Protein AF-A0A3P7NF25-F1 (afdb_monomer_lite)

InterPro domains:
  IPR026983 Dynein heavy chain [PTHR22878] (3-261)
  IPR035706 Dynein heavy chain, ATP-binding dynein motor region [PF12781] (3-89)

Secondary structure (DSSP, 8-state):
-TTSS-----PPPHHHHHHHHHHHHHHHH-HHHHHHHHHHHHHHHHHHHHHHHHHHHHHHHHHH--S-TTT-HHHHHHHHHHHHHHHHHHHHHHHHHHHHHHHHHHHHTTHHHHHHHHHHHHHHHHHTTT-GGG---HHHHHHHHHHHHHHSPP-SSHHHHHHHHHHHHHHHHHHHHHHHS-HHHHHHHHHHHHHHHHHHTTSS-HHHHHHHHHTTTT--GGGSPPPS-TTS-HHHHHHHHHHHTSGGGTTHHHHHHH-HHHHH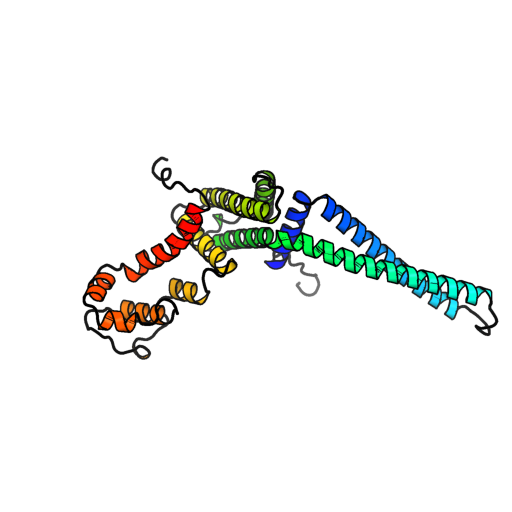HHHTTTTTTHHHHHHHHHHHHHHHHHTT--GGGTT--

Sequence (301 aa):
MLASAALIDFNVTVKGLEDQLLARVITLEREKLERSRVELLTNMVANKKKVEQLEINLLFRLKNSQGSLVDDLGLLEVLQNTKKTAEAVMIQLAQAAETEAEINKAREEYRPVAERGALIYFLIQDMATINIMYESGLRQFLKLFDDSLISSEKSPVTQRRIAKILKFMLMRLWKFFTRGLYKKDTVMFTLTLAIRIGLQLNHVRKEEVDVLLKGGSALSIQTCPPKPARWIPDNVWLNVNAISKLRSFNGIVDQVSTHSEGRHAVEKGLLTVSQVLNFYHLSIAYFGLNCQISTKNIDKS

Foldseek 3Di:
DVPPDDDDDPDQDLVNQLVVLLLLLCCVPPVVLVVVLVVLVVLLVVLVVVLVVLVVVLVVCVVPDDDDPVPPPVNVVSVVVSVVSNVVSVVSNVVSVVVNVVSVVVSVLLSVLSSLLSLLVVLLVVVCVVPVQSDDDPVVSVVLLSVLLVPFDDDPDSVVSSLRSSLSSVVSSLVVSLVSDDPVCNVVSVVVSLVSVCVVVVVDDPLNVCCLVCALVPPDPVVDDDDLDPVQDPSNRSRLRSVCVDPVNPCVSVVCNPDPVVVVCRVVVCVNPVVVVVSVCVSVVVSCVSPVPPPVPPPDD

Structure (mmCIF, N/CA/C/O backbone):
data_AF-A0A3P7NF25-F1
#
_entry.id   AF-A0A3P7NF25-F1
#
loop_
_atom_site.group_PDB
_atom_site.id
_atom_site.type_symbol
_atom_site.label_atom_id
_atom_site.label_alt_id
_atom_site.label_comp_id
_atom_site.label_asym_id
_atom_site.label_entity_id
_atom_site.label_seq_id
_atom_site.pdbx_PDB_ins_code
_atom_site.Cartn_x
_atom_site.Cartn_y
_atom_site.Cartn_z
_atom_site.occupancy
_atom_site.B_iso_or_equiv
_atom_site.auth_seq_id
_atom_site.auth_comp_id
_atom_site.auth_asym_id
_atom_site.auth_atom_id
_atom_site.pdbx_PDB_model_num
ATOM 1 N N . MET A 1 1 ? 3.827 -35.956 7.288 1.00 52.81 1 MET A N 1
ATOM 2 C CA . MET A 1 1 ? 4.120 -34.893 8.278 1.00 52.81 1 MET A CA 1
ATOM 3 C C . MET A 1 1 ? 3.263 -33.634 8.124 1.00 52.81 1 MET A C 1
ATOM 5 O O . MET A 1 1 ? 2.990 -33.022 9.142 1.00 52.81 1 MET A O 1
ATOM 9 N N . LEU A 1 2 ? 2.760 -33.269 6.933 1.00 55.94 2 LEU A N 1
ATOM 10 C CA . LEU A 1 2 ? 1.837 -32.121 6.784 1.00 55.94 2 LEU A CA 1
ATOM 11 C C . LEU A 1 2 ? 0.423 -32.335 7.378 1.00 55.94 2 LEU A C 1
ATOM 13 O O . LEU A 1 2 ? -0.332 -31.383 7.491 1.00 55.94 2 LEU A O 1
ATOM 17 N N . ALA A 1 3 ? 0.054 -33.559 7.772 1.00 71.94 3 ALA A N 1
ATOM 18 C CA . ALA A 1 3 ? -1.292 -33.883 8.266 1.00 71.94 3 ALA A CA 1
ATOM 19 C C . ALA A 1 3 ? -1.504 -33.639 9.777 1.00 71.94 3 ALA A C 1
ATOM 21 O O . ALA A 1 3 ? -2.612 -33.820 10.268 1.00 71.94 3 ALA A O 1
ATOM 22 N N . SER A 1 4 ? -0.462 -33.256 10.524 1.00 77.75 4 SER A N 1
ATOM 23 C CA . SER A 1 4 ? -0.523 -33.141 11.995 1.00 77.75 4 SER A CA 1
ATOM 24 C C . SER A 1 4 ? -0.019 -31.799 12.533 1.00 77.75 4 SER A C 1
ATOM 26 O O . SER A 1 4 ? 0.075 -31.631 13.744 1.00 77.75 4 SER A O 1
ATOM 28 N N . ALA A 1 5 ? 0.314 -30.848 11.656 1.00 81.94 5 ALA A N 1
ATOM 29 C CA . ALA A 1 5 ? 0.820 -29.534 12.038 1.00 81.94 5 ALA A CA 1
ATOM 30 C C . ALA A 1 5 ? 0.167 -28.438 11.189 1.00 81.94 5 ALA A C 1
ATOM 32 O O . ALA A 1 5 ? 0.021 -28.588 9.977 1.00 81.94 5 ALA A O 1
ATOM 33 N N . ALA A 1 6 ? -0.203 -27.329 11.830 1.00 85.69 6 ALA A N 1
ATOM 34 C CA . ALA A 1 6 ? -0.683 -26.141 11.138 1.00 85.69 6 ALA A CA 1
ATOM 35 C C . ALA A 1 6 ? 0.507 -25.381 10.524 1.00 85.69 6 ALA A C 1
ATOM 37 O O . ALA A 1 6 ? 1.440 -25.008 11.235 1.00 85.69 6 ALA A O 1
ATOM 38 N N . LEU A 1 7 ? 0.475 -25.154 9.208 1.00 86.75 7 LEU A N 1
ATOM 39 C CA . LEU A 1 7 ? 1.426 -24.289 8.507 1.00 86.75 7 LEU A CA 1
ATOM 40 C C . LEU A 1 7 ? 0.969 -22.833 8.643 1.00 86.75 7 LEU A C 1
ATOM 42 O O . LEU A 1 7 ? -0.152 -22.503 8.261 1.00 86.75 7 LEU A O 1
ATOM 46 N N . ILE A 1 8 ? 1.838 -21.967 9.159 1.00 86.62 8 ILE A N 1
ATOM 47 C CA . ILE A 1 8 ? 1.602 -20.520 9.213 1.00 86.62 8 ILE A CA 1
ATOM 48 C C . ILE A 1 8 ? 2.450 -19.872 8.120 1.00 86.62 8 ILE A C 1
ATOM 50 O O . ILE A 1 8 ? 3.678 -19.953 8.167 1.00 86.62 8 ILE A O 1
ATOM 54 N N . ASP A 1 9 ? 1.795 -19.256 7.135 1.00 83.31 9 ASP A N 1
ATOM 55 C CA . ASP A 1 9 ? 2.472 -18.524 6.065 1.00 83.31 9 ASP A CA 1
ATOM 56 C C . ASP A 1 9 ? 2.828 -17.105 6.532 1.00 83.31 9 ASP A C 1
ATOM 58 O O . ASP A 1 9 ? 1.958 -16.321 6.915 1.00 83.31 9 ASP A O 1
ATOM 62 N N . PHE A 1 10 ? 4.121 -16.786 6.504 1.00 81.94 10 PHE A N 1
ATOM 63 C CA . PHE A 1 10 ? 4.654 -15.458 6.816 1.00 81.94 10 PHE A CA 1
ATOM 64 C C . PHE A 1 10 ? 5.019 -14.662 5.557 1.00 81.94 10 PHE A C 1
ATOM 66 O O . PHE A 1 10 ? 5.638 -13.599 5.662 1.00 81.94 10 PHE A O 1
ATOM 73 N N . ASN A 1 11 ? 4.651 -15.151 4.369 1.00 83.62 11 ASN A N 1
ATOM 74 C CA . ASN A 1 11 ? 4.865 -14.421 3.134 1.00 83.62 11 ASN A CA 1
ATOM 75 C C . ASN A 1 11 ? 4.101 -13.103 3.142 1.00 83.62 11 ASN A C 1
ATOM 77 O O . ASN A 1 11 ? 2.902 -13.009 3.414 1.00 83.62 11 ASN A O 1
ATOM 81 N N . VAL A 1 12 ? 4.841 -12.056 2.809 1.00 86.31 12 VAL A N 1
ATOM 82 C CA . VAL A 1 12 ? 4.331 -10.696 2.784 1.00 86.31 12 VAL A CA 1
ATOM 83 C C . VAL A 1 12 ? 3.539 -10.509 1.495 1.00 86.31 12 VAL A C 1
ATOM 85 O O . VAL A 1 12 ? 4.089 -10.583 0.398 1.00 86.31 12 VAL A O 1
ATOM 88 N N . THR A 1 13 ? 2.240 -10.249 1.618 1.00 91.69 13 THR A N 1
ATOM 89 C CA . THR A 1 13 ? 1.393 -9.890 0.473 1.00 91.69 13 THR A CA 1
ATOM 90 C C . THR A 1 13 ? 1.480 -8.393 0.189 1.00 91.69 13 THR A C 1
ATOM 92 O O . THR A 1 13 ? 1.728 -7.600 1.100 1.00 91.69 13 THR A O 1
ATOM 95 N N . VAL A 1 14 ? 1.240 -7.987 -1.064 1.00 90.38 14 VAL A N 1
ATOM 96 C CA . VAL A 1 14 ? 1.269 -6.567 -1.466 1.00 90.38 14 VAL A CA 1
ATOM 97 C C . VAL A 1 14 ? 0.343 -5.731 -0.593 1.00 90.38 14 VAL A C 1
ATOM 99 O O . VAL A 1 14 ? 0.794 -4.811 0.082 1.00 90.38 14 VAL A O 1
ATOM 102 N N . LYS A 1 15 ? -0.924 -6.139 -0.511 1.00 92.06 15 LYS A N 1
ATOM 103 C CA . LYS A 1 15 ? -1.932 -5.462 0.305 1.00 92.06 15 LYS A CA 1
ATOM 104 C C . LYS A 1 15 ? -1.588 -5.476 1.800 1.00 92.06 15 LYS A C 1
ATOM 106 O O . LYS A 1 15 ? -1.745 -4.464 2.471 1.00 92.06 15 LYS A O 1
ATOM 111 N N . GLY A 1 16 ? -1.078 -6.598 2.317 1.00 93.81 16 GLY A N 1
ATOM 112 C CA . GLY A 1 16 ? -0.685 -6.705 3.724 1.00 93.81 16 GLY A CA 1
ATOM 113 C C . GLY A 1 16 ? 0.444 -5.741 4.095 1.00 93.81 16 GLY A C 1
ATOM 114 O O . GLY A 1 16 ? 0.382 -5.092 5.139 1.00 93.81 16 GLY A O 1
ATOM 115 N N . LEU A 1 17 ? 1.447 -5.596 3.223 1.00 95.06 17 LEU A N 1
ATOM 116 C CA . LEU A 1 17 ? 2.513 -4.621 3.429 1.00 95.06 17 LEU A CA 1
ATOM 117 C C . LEU A 1 17 ? 2.012 -3.186 3.279 1.00 95.06 17 LEU A C 1
ATOM 119 O O . LEU A 1 17 ? 2.396 -2.337 4.074 1.00 95.06 17 LEU A O 1
ATOM 123 N N . GLU A 1 18 ? 1.159 -2.899 2.297 1.00 95.50 18 GLU A N 1
ATOM 124 C CA . GLU A 1 18 ? 0.550 -1.574 2.144 1.00 95.50 18 GLU A CA 1
ATOM 125 C C . GLU A 1 18 ? -0.187 -1.148 3.416 1.00 95.50 18 GLU A C 1
ATOM 127 O O . GLU A 1 18 ? 0.073 -0.068 3.944 1.00 95.50 18 GLU A O 1
ATOM 132 N N . ASP A 1 19 ? -1.039 -2.009 3.972 1.00 94.12 19 ASP A N 1
ATOM 133 C CA . ASP A 1 19 ? -1.773 -1.693 5.199 1.00 94.12 19 ASP A CA 1
ATOM 134 C C . ASP A 1 19 ? -0.822 -1.526 6.406 1.00 94.12 19 ASP A C 1
ATOM 136 O O . ASP A 1 19 ? -1.019 -0.637 7.243 1.00 94.12 19 ASP A O 1
ATOM 140 N N . GLN A 1 20 ? 0.266 -2.307 6.467 1.00 94.81 20 GLN A N 1
ATOM 141 C CA . GLN A 1 20 ? 1.312 -2.153 7.484 1.00 94.81 20 GLN A CA 1
ATOM 142 C C . GLN A 1 20 ? 2.063 -0.818 7.350 1.00 94.81 20 GLN A C 1
ATOM 144 O O . GLN A 1 20 ? 2.312 -0.137 8.350 1.00 94.81 20 GLN A O 1
ATOM 149 N N . LEU A 1 21 ? 2.438 -0.433 6.130 1.00 96.56 21 LEU A N 1
ATOM 150 C CA . LEU A 1 21 ? 3.116 0.832 5.853 1.00 96.56 21 LEU A CA 1
ATOM 151 C C . LEU A 1 21 ? 2.190 2.015 6.125 1.00 96.56 21 LEU A C 1
ATOM 153 O O . LEU A 1 21 ? 2.635 3.005 6.699 1.00 96.56 21 LEU A O 1
ATOM 157 N N . LEU A 1 22 ? 0.901 1.902 5.799 1.00 95.75 22 LEU A N 1
ATOM 158 C CA . LEU A 1 22 ? -0.089 2.927 6.108 1.00 95.75 22 LEU A CA 1
ATOM 159 C C . LEU A 1 22 ? -0.189 3.152 7.618 1.00 95.75 22 LEU A C 1
ATOM 161 O O . LEU A 1 22 ? -0.109 4.291 8.073 1.00 95.75 22 LEU A O 1
ATOM 165 N N . ALA A 1 23 ? -0.290 2.081 8.410 1.00 92.88 23 ALA A N 1
ATOM 166 C CA . ALA A 1 23 ? -0.300 2.186 9.869 1.00 92.88 23 ALA A CA 1
ATOM 167 C C . ALA A 1 23 ? 0.951 2.908 10.407 1.00 92.88 23 ALA A C 1
ATOM 169 O O . ALA A 1 23 ? 0.839 3.782 11.269 1.00 92.88 23 ALA A O 1
ATOM 170 N N . ARG A 1 24 ? 2.135 2.613 9.854 1.00 94.31 24 ARG A N 1
ATOM 171 C CA . ARG A 1 24 ? 3.388 3.300 10.217 1.00 94.31 24 ARG A CA 1
ATOM 172 C C . ARG A 1 24 ? 3.370 4.787 9.866 1.00 94.31 24 ARG A C 1
ATOM 174 O O . ARG A 1 24 ? 3.705 5.609 10.716 1.00 94.31 24 ARG A O 1
ATOM 181 N N . VAL A 1 25 ? 2.941 5.142 8.651 1.00 95.31 25 VAL A N 1
ATOM 182 C CA . VAL A 1 25 ? 2.838 6.545 8.211 1.00 95.31 25 VAL A CA 1
ATOM 183 C C . VAL A 1 25 ? 1.909 7.330 9.133 1.00 95.31 25 VAL A C 1
ATOM 185 O O . VAL A 1 25 ? 2.271 8.412 9.586 1.00 95.31 25 VAL A O 1
ATOM 188 N N . ILE A 1 26 ? 0.738 6.777 9.455 1.00 93.81 26 ILE A N 1
ATOM 189 C CA . ILE A 1 26 ? -0.248 7.437 10.320 1.00 93.81 26 ILE A CA 1
ATOM 190 C C . ILE A 1 26 ? 0.272 7.590 11.748 1.00 93.81 26 ILE A C 1
ATOM 192 O O . ILE A 1 26 ? 0.123 8.664 12.328 1.00 93.81 26 ILE A O 1
ATOM 196 N N . THR A 1 27 ? 0.950 6.573 12.283 1.00 91.75 27 THR A N 1
ATOM 197 C CA . THR A 1 27 ? 1.564 6.645 13.617 1.00 91.75 27 THR A CA 1
ATOM 198 C C . THR A 1 27 ? 2.563 7.805 13.711 1.00 91.75 27 THR A C 1
ATOM 200 O O . THR A 1 27 ? 2.585 8.513 14.715 1.00 91.75 27 THR A O 1
ATOM 203 N N . LEU A 1 28 ? 3.355 8.038 12.658 1.00 91.19 28 LEU A N 1
ATOM 204 C CA . LEU A 1 28 ? 4.376 9.091 12.631 1.00 91.19 28 LEU A CA 1
ATOM 205 C C . LEU A 1 28 ? 3.827 10.484 12.273 1.00 91.19 28 LEU A C 1
ATOM 207 O O . LEU A 1 28 ? 4.252 11.478 12.857 1.00 91.19 28 LEU A O 1
ATOM 211 N N . GLU A 1 29 ? 2.898 10.589 11.320 1.00 90.69 29 GLU A N 1
ATOM 212 C CA . GLU A 1 29 ? 2.395 11.882 10.820 1.00 90.69 29 GLU A CA 1
ATOM 213 C C . GLU A 1 29 ? 1.170 12.399 11.588 1.00 90.69 29 GLU A C 1
ATOM 215 O O . GLU A 1 29 ? 0.930 13.608 11.660 1.00 90.69 29 GLU A O 1
ATOM 220 N N . ARG A 1 30 ? 0.355 11.494 12.136 1.00 89.31 30 ARG A N 1
ATOM 221 C CA . ARG A 1 30 ? -0.958 11.784 12.727 1.00 89.31 30 ARG A CA 1
ATOM 222 C C . ARG A 1 30 ? -1.150 11.026 14.040 1.00 89.31 30 ARG A C 1
ATOM 224 O O . ARG A 1 30 ? -2.195 10.431 14.275 1.00 89.31 30 ARG A O 1
ATOM 231 N N . GLU A 1 31 ? -0.177 11.122 14.941 1.00 88.31 31 GLU A N 1
ATOM 232 C CA . GLU A 1 31 ? -0.186 10.411 16.228 1.00 88.31 31 GLU A CA 1
ATOM 233 C C . GLU A 1 31 ? -1.498 10.583 17.020 1.00 88.31 31 GLU A C 1
ATOM 235 O O . GLU A 1 31 ? -2.052 9.612 17.528 1.00 88.31 31 GLU A O 1
ATOM 240 N N . LYS A 1 32 ? -2.045 11.806 17.088 1.00 89.12 32 LYS A N 1
ATOM 241 C CA . LYS A 1 32 ? -3.329 12.067 17.768 1.00 89.12 32 LYS A CA 1
ATOM 242 C C . LYS A 1 32 ? -4.494 11.286 17.148 1.00 89.12 32 LYS A C 1
ATOM 244 O O . LYS A 1 32 ? -5.339 10.786 17.884 1.00 89.12 32 LYS A O 1
ATOM 249 N N . LEU A 1 33 ? -4.525 11.184 15.818 1.00 89.88 33 LEU A N 1
ATOM 250 C CA . LEU A 1 33 ? -5.548 10.433 15.089 1.00 89.88 33 LEU A CA 1
ATOM 251 C C . LEU A 1 33 ? -5.421 8.933 15.385 1.00 89.88 33 LEU A C 1
ATOM 253 O O . LEU A 1 33 ? -6.426 8.282 15.644 1.00 89.88 33 LEU A O 1
ATOM 257 N N . GLU A 1 34 ? -4.196 8.397 15.415 1.00 88.50 34 GLU A N 1
ATOM 258 C CA . GLU A 1 34 ? -3.973 6.981 15.737 1.00 88.50 34 GLU A CA 1
ATOM 259 C C . GLU A 1 34 ? -4.345 6.661 17.189 1.00 88.50 34 GLU A C 1
ATOM 261 O O . GLU A 1 34 ? -4.994 5.652 17.447 1.00 88.50 34 GLU A O 1
ATOM 266 N N . ARG A 1 35 ? -4.020 7.544 18.143 1.00 89.75 35 ARG A N 1
ATOM 267 C CA . ARG A 1 35 ? -4.454 7.386 19.542 1.00 89.75 35 ARG A CA 1
ATOM 268 C C . ARG A 1 35 ? -5.979 7.359 19.659 1.00 89.75 35 ARG A C 1
ATOM 270 O O . ARG A 1 35 ? -6.514 6.454 20.291 1.00 89.75 35 ARG A O 1
ATOM 277 N N . SER A 1 36 ? -6.664 8.299 19.003 1.00 89.44 36 SER A N 1
ATOM 278 C CA . SER A 1 36 ? -8.132 8.350 18.980 1.00 89.44 36 SER A CA 1
ATOM 279 C C . SER A 1 36 ? -8.739 7.095 18.346 1.00 89.44 36 SER A C 1
ATOM 281 O O . SER A 1 36 ? -9.702 6.547 18.874 1.00 89.44 36 SER A O 1
ATOM 283 N N . ARG A 1 37 ? -8.133 6.575 17.271 1.00 89.19 37 ARG A N 1
ATOM 284 C CA . ARG A 1 37 ? -8.533 5.307 16.649 1.00 89.19 37 ARG A CA 1
ATOM 285 C C . ARG A 1 37 ? -8.420 4.131 17.615 1.00 89.19 37 ARG A C 1
ATOM 287 O O . ARG A 1 37 ? -9.349 3.335 17.712 1.00 89.19 37 ARG A O 1
ATOM 294 N N . VAL A 1 38 ? -7.284 3.999 18.301 1.00 91.19 38 VAL A N 1
ATOM 295 C CA . VAL A 1 38 ? -7.050 2.902 19.251 1.00 91.19 38 VAL A CA 1
ATOM 296 C C . VAL A 1 38 ? -8.057 2.969 20.396 1.00 91.19 38 VAL A C 1
ATOM 298 O O . VAL A 1 38 ? -8.680 1.958 20.706 1.00 91.19 38 VAL A O 1
ATOM 301 N N . GLU A 1 39 ? -8.276 4.154 20.968 1.00 93.38 39 GLU A N 1
ATOM 302 C CA . GLU A 1 39 ? -9.270 4.366 22.023 1.00 93.38 39 GLU A CA 1
ATOM 303 C C . GLU A 1 39 ? -10.685 3.996 21.553 1.00 93.38 39 GLU A C 1
ATOM 305 O O . GLU A 1 39 ? -11.375 3.204 22.201 1.00 93.38 39 GLU A O 1
ATOM 310 N N . LEU A 1 40 ? -11.092 4.477 20.376 1.00 92.81 40 LEU A N 1
ATOM 311 C CA . LEU A 1 40 ? -12.388 4.159 19.784 1.00 92.81 40 LEU A CA 1
ATOM 312 C C . LEU A 1 40 ? -12.566 2.649 19.583 1.00 92.81 40 LEU A C 1
ATOM 314 O O . LEU A 1 40 ? -13.592 2.099 19.979 1.00 92.81 40 LEU A O 1
ATOM 318 N N . LEU A 1 41 ? -11.556 1.955 19.049 1.00 91.88 41 LEU A N 1
ATOM 319 C CA . LEU A 1 41 ? -11.602 0.503 18.863 1.00 91.88 41 LEU A CA 1
ATOM 320 C C . LEU A 1 41 ? -11.701 -0.243 20.197 1.00 91.88 41 LEU A C 1
ATOM 322 O O . LEU A 1 41 ? -12.489 -1.183 20.314 1.00 91.88 41 LEU A O 1
ATOM 326 N N . THR A 1 42 ? -10.955 0.182 21.221 1.00 93.62 42 THR A N 1
ATOM 327 C CA . THR A 1 42 ? -11.059 -0.425 22.557 1.00 93.62 42 THR A CA 1
ATOM 328 C C . THR A 1 42 ? -12.453 -0.244 23.157 1.00 93.62 42 THR A C 1
ATOM 330 O O . THR A 1 42 ? -13.021 -1.205 23.680 1.00 93.62 42 THR A O 1
ATOM 333 N N . ASN A 1 43 ? -13.052 0.939 22.990 1.00 91.81 43 ASN A N 1
ATOM 334 C CA . ASN A 1 43 ? -14.409 1.229 23.444 1.00 91.81 43 ASN A CA 1
ATOM 335 C C . ASN A 1 43 ? -15.453 0.415 22.669 1.00 91.81 43 ASN A C 1
ATOM 337 O O . ASN A 1 43 ? -16.368 -0.139 23.274 1.00 91.81 43 ASN A O 1
ATOM 341 N N . MET A 1 44 ? -15.300 0.261 21.350 1.00 91.75 44 MET A N 1
ATOM 342 C CA . MET A 1 44 ? -16.182 -0.586 20.539 1.00 91.75 44 MET A CA 1
ATOM 343 C C . MET A 1 44 ? -16.133 -2.050 20.976 1.00 91.75 44 MET A C 1
ATOM 345 O O . MET A 1 44 ? -17.180 -2.684 21.093 1.00 91.75 44 MET A O 1
ATOM 349 N N . VAL A 1 45 ? -14.941 -2.594 21.239 1.00 94.00 45 VAL A N 1
ATOM 350 C CA . VAL A 1 45 ? -14.783 -3.975 21.721 1.00 94.00 45 VAL A CA 1
ATOM 351 C C . VAL A 1 45 ? -15.431 -4.146 23.097 1.00 94.00 45 VAL A C 1
ATOM 353 O O . VAL A 1 45 ? -16.174 -5.106 23.308 1.00 94.00 45 VAL A O 1
ATOM 356 N N . ALA A 1 46 ? -15.213 -3.202 24.016 1.00 93.81 46 ALA A N 1
ATOM 357 C CA . ALA A 1 46 ? -15.843 -3.221 25.335 1.00 93.81 46 ALA A CA 1
ATOM 358 C C . ALA A 1 46 ? -17.377 -3.138 25.243 1.00 93.81 46 ALA A C 1
ATOM 360 O O . ALA A 1 46 ? -18.078 -3.903 25.907 1.00 93.81 46 ALA A O 1
ATOM 361 N N . ASN A 1 47 ? -17.902 -2.269 24.377 1.00 92.31 47 ASN A N 1
ATOM 362 C CA . ASN A 1 47 ? -19.337 -2.106 24.156 1.00 92.31 47 ASN A CA 1
ATOM 363 C C . ASN A 1 47 ? -19.971 -3.345 23.514 1.00 92.31 47 ASN A C 1
ATOM 365 O O . ASN A 1 47 ? -21.014 -3.789 23.986 1.00 92.31 47 ASN A O 1
ATOM 369 N N . LYS A 1 48 ? -19.331 -3.963 22.512 1.00 91.94 48 LYS A N 1
ATOM 370 C CA . LYS A 1 48 ? -19.798 -5.236 21.931 1.00 91.94 48 LYS A CA 1
ATOM 371 C C . LYS A 1 48 ? -19.870 -6.341 22.983 1.00 91.94 48 LYS A C 1
ATOM 373 O O . LYS A 1 48 ? -20.903 -6.986 23.122 1.00 91.94 48 LYS A O 1
ATOM 378 N N . LYS A 1 49 ? -18.824 -6.479 23.803 1.00 93.94 49 LYS A N 1
ATOM 379 C CA . LYS A 1 49 ? -18.811 -7.431 24.921 1.00 93.94 49 LYS A CA 1
ATOM 380 C C . LYS A 1 49 ? -19.920 -7.142 25.938 1.00 93.94 49 LYS A C 1
ATOM 382 O O . LYS A 1 49 ? -20.518 -8.070 26.476 1.00 93.94 49 LYS A O 1
ATOM 387 N N . LYS A 1 50 ? -20.216 -5.867 26.207 1.00 90.94 50 LYS A N 1
ATOM 388 C CA . LYS A 1 50 ? -21.316 -5.468 27.094 1.00 90.94 50 LYS A CA 1
ATOM 389 C C . LYS A 1 50 ? -22.677 -5.873 26.525 1.00 90.94 50 LYS A C 1
ATOM 391 O O . LYS A 1 50 ? -23.504 -6.353 27.290 1.00 90.94 50 LYS A O 1
ATOM 396 N N . VAL A 1 51 ? -22.902 -5.732 25.216 1.00 90.12 51 VAL A N 1
ATOM 397 C CA . VAL A 1 51 ? -24.134 -6.206 24.556 1.00 90.12 51 VAL A CA 1
ATOM 398 C C . VAL A 1 51 ? -24.286 -7.719 24.723 1.00 90.12 51 VAL A C 1
ATOM 400 O O . VAL A 1 51 ? -25.307 -8.160 25.243 1.00 90.12 51 VAL A O 1
ATOM 403 N N . GLU A 1 52 ? -23.248 -8.498 24.410 1.00 91.12 52 GLU A N 1
ATOM 404 C CA . GLU A 1 52 ? -23.263 -9.960 24.590 1.00 91.12 52 GLU A CA 1
ATOM 405 C C . GLU A 1 52 ? -23.553 -10.357 26.048 1.00 91.12 52 GLU A C 1
ATOM 407 O O . GLU A 1 52 ? -24.339 -11.262 26.325 1.00 91.12 52 GLU A O 1
ATOM 412 N N . GLN A 1 53 ? -22.961 -9.652 27.016 1.00 90.75 53 GLN A N 1
ATOM 413 C CA . GLN A 1 53 ? -23.222 -9.898 28.435 1.00 90.75 53 GLN A CA 1
ATOM 414 C C . GLN A 1 53 ? -24.661 -9.566 28.839 1.00 90.75 53 GLN A C 1
ATOM 416 O O . GLN A 1 53 ? -25.235 -10.286 29.659 1.00 90.75 53 GLN A O 1
ATOM 421 N N . LEU A 1 54 ? -25.246 -8.490 28.309 1.00 88.94 54 LEU A N 1
ATOM 422 C CA . LEU A 1 54 ? -26.645 -8.147 28.563 1.00 88.94 54 LEU A CA 1
ATOM 423 C C . LEU A 1 54 ? -27.578 -9.224 27.992 1.00 88.94 54 LEU A C 1
ATOM 425 O O . LEU A 1 54 ? -28.501 -9.638 28.688 1.00 88.94 54 LEU A O 1
ATOM 429 N N . GLU A 1 55 ? -27.297 -9.737 26.791 1.00 87.44 55 GLU A N 1
ATOM 430 C CA . GLU A 1 55 ? -28.057 -10.832 26.171 1.00 87.44 55 GLU A CA 1
ATOM 431 C C . GLU A 1 55 ? -27.972 -12.133 26.979 1.00 87.44 55 GLU A C 1
ATOM 433 O O . GLU A 1 55 ? -28.994 -12.761 27.260 1.00 87.44 55 GLU A O 1
ATOM 438 N N . ILE A 1 56 ? -26.776 -12.523 27.425 1.00 89.44 56 ILE A N 1
ATOM 439 C CA . ILE A 1 56 ? -26.592 -13.732 28.243 1.00 89.44 56 ILE A CA 1
ATOM 440 C C . ILE A 1 56 ? -27.326 -13.601 29.581 1.00 89.44 56 ILE A C 1
ATOM 442 O O . ILE A 1 56 ? -28.015 -14.533 30.001 1.00 89.44 56 ILE A O 1
ATOM 446 N N . ASN A 1 57 ? -27.208 -12.451 30.253 1.00 86.50 57 ASN A N 1
ATOM 447 C CA . ASN A 1 57 ? -27.900 -12.209 31.521 1.00 86.50 57 ASN A CA 1
ATOM 448 C C . ASN A 1 57 ? -29.422 -12.237 31.354 1.00 86.50 57 ASN A C 1
ATOM 450 O O . ASN A 1 57 ? -30.125 -12.805 32.191 1.00 86.50 57 ASN A O 1
ATOM 454 N N . LEU A 1 58 ? -29.924 -11.653 30.265 1.00 85.19 58 LEU A N 1
ATOM 455 C CA . LEU A 1 58 ? -31.334 -11.673 29.902 1.00 85.19 58 LEU A CA 1
ATOM 456 C C . LEU A 1 58 ? -31.843 -13.110 29.716 1.00 85.19 58 LEU A C 1
ATOM 458 O O . LEU A 1 58 ? -32.814 -13.508 30.359 1.00 85.19 58 LEU A O 1
ATOM 462 N N . LEU A 1 59 ? -31.155 -13.905 28.891 1.00 87.12 59 LEU A N 1
ATOM 463 C CA . LEU A 1 59 ? -31.500 -15.306 28.627 1.00 87.12 59 LEU A CA 1
ATOM 464 C C . LEU A 1 59 ? -31.450 -16.162 29.895 1.00 87.12 59 LEU A C 1
ATOM 466 O O . LEU A 1 59 ? -32.346 -16.971 30.136 1.00 87.12 59 LEU A O 1
ATOM 470 N N . PHE A 1 60 ? -30.424 -15.972 30.727 1.00 85.94 60 PHE A N 1
ATOM 471 C CA . PHE A 1 60 ? -30.290 -16.680 31.997 1.00 85.94 60 PHE A CA 1
ATOM 472 C C . PHE A 1 60 ? -31.471 -16.396 32.930 1.00 85.94 60 PHE A C 1
ATOM 474 O O . PHE A 1 60 ? -32.016 -17.321 33.533 1.00 85.94 60 PHE A O 1
ATOM 481 N N . ARG A 1 61 ? -31.901 -15.133 33.032 1.00 78.62 61 ARG A N 1
ATOM 482 C CA . ARG A 1 61 ? -33.038 -14.757 33.881 1.00 78.62 61 ARG A CA 1
ATOM 483 C C . ARG A 1 61 ? -34.368 -15.283 33.351 1.00 78.62 61 ARG A C 1
ATOM 485 O O . ARG A 1 61 ? -35.127 -15.829 34.140 1.00 78.62 61 ARG A O 1
ATOM 492 N N . LEU A 1 62 ? -34.608 -15.207 32.040 1.00 81.00 62 LEU A N 1
ATOM 493 C CA . LEU A 1 62 ? -35.806 -15.782 31.412 1.00 81.00 62 LEU A CA 1
ATOM 494 C C . LEU A 1 62 ? -35.891 -17.304 31.594 1.00 81.00 62 LEU A C 1
ATOM 496 O O . LEU A 1 62 ? -36.976 -17.852 31.748 1.00 81.00 62 LEU A O 1
ATOM 500 N N . LYS A 1 63 ? -34.748 -17.998 31.589 1.00 84.31 63 LYS A N 1
ATOM 501 C CA . LYS A 1 63 ? -34.692 -19.447 31.814 1.00 84.31 63 LYS A CA 1
ATOM 502 C C . LYS A 1 63 ? -34.982 -19.836 33.268 1.00 84.31 63 LYS A C 1
ATOM 504 O O . LYS A 1 63 ? -35.545 -20.900 33.505 1.00 84.31 63 LYS A O 1
ATOM 509 N N . ASN A 1 64 ? -34.555 -19.015 34.227 1.00 81.44 64 ASN A N 1
ATOM 510 C CA . ASN A 1 64 ? -34.627 -19.336 35.654 1.00 81.44 64 ASN A CA 1
ATOM 511 C C . ASN A 1 64 ? -35.857 -18.754 36.366 1.00 81.44 64 ASN A C 1
ATOM 513 O O . ASN A 1 64 ? -36.091 -19.101 37.522 1.00 81.44 64 ASN A O 1
ATOM 517 N N . SER A 1 65 ? -36.641 -17.889 35.715 1.00 75.44 65 SER A N 1
ATOM 518 C CA . SER A 1 65 ? -37.913 -17.412 36.262 1.00 75.44 65 SER A CA 1
ATOM 519 C C . SER A 1 65 ? -38.926 -18.560 36.319 1.00 75.44 65 SER A C 1
ATOM 521 O O . SER A 1 65 ? -39.266 -19.138 35.286 1.00 75.44 65 SER A O 1
ATOM 523 N N . GLN A 1 66 ? -39.410 -18.893 37.518 1.00 67.31 66 GLN A N 1
ATOM 524 C CA . GLN A 1 66 ? -40.491 -19.859 37.730 1.00 67.31 66 GLN A CA 1
ATOM 525 C C . GLN A 1 66 ? -41.804 -19.109 37.989 1.00 67.31 66 GLN A C 1
ATOM 527 O O . GLN A 1 66 ? -41.861 -18.279 38.891 1.00 67.31 66 GLN A O 1
ATOM 532 N N . GLY A 1 67 ? -42.854 -19.409 37.219 1.00 66.75 67 GLY A N 1
ATOM 533 C CA . GLY A 1 67 ? -44.164 -18.748 37.317 1.00 66.75 67 GLY A CA 1
ATOM 534 C C . GLY A 1 67 ? -44.513 -17.887 36.097 1.00 66.75 67 GLY A C 1
ATOM 535 O O . GLY A 1 67 ? -43.840 -17.940 35.068 1.00 66.75 67 GLY A O 1
ATOM 536 N N . SER A 1 68 ? -45.604 -17.124 36.192 1.00 66.88 68 SER A N 1
ATOM 537 C CA . SER A 1 68 ? -46.045 -16.195 35.144 1.00 66.88 68 SER A CA 1
ATOM 538 C C . SER A 1 68 ? -45.085 -15.004 35.051 1.00 66.88 68 SER A C 1
ATOM 540 O O . SER A 1 68 ? -44.904 -14.264 36.014 1.00 66.88 68 SER A O 1
ATOM 542 N N . LEU A 1 69 ? -44.493 -14.793 33.872 1.00 66.62 69 LEU A N 1
ATOM 543 C CA . LEU A 1 69 ? -43.543 -13.705 33.576 1.00 66.62 69 LEU A CA 1
ATOM 544 C C . LEU A 1 69 ? -44.101 -12.294 33.837 1.00 66.62 69 LEU A C 1
ATOM 546 O O . LEU A 1 69 ? -43.332 -11.343 33.939 1.00 66.62 69 LEU A O 1
ATOM 550 N N . VAL A 1 70 ? -45.426 -12.154 33.899 1.00 67.81 70 VAL A N 1
ATOM 551 C CA . VAL A 1 70 ? -46.114 -10.873 34.112 1.00 67.81 70 VAL A CA 1
ATOM 552 C C . VAL A 1 70 ? -46.201 -10.519 35.601 1.00 67.81 70 VAL A C 1
ATOM 554 O O . VAL A 1 70 ? -46.276 -9.340 35.939 1.00 67.81 70 VAL A O 1
ATOM 557 N N . ASP A 1 71 ? -46.132 -11.519 36.484 1.00 69.69 71 ASP A N 1
ATOM 558 C CA . ASP A 1 71 ? -46.335 -11.341 37.926 1.00 69.69 71 ASP A CA 1
ATOM 559 C C . ASP A 1 71 ? -45.020 -11.055 38.679 1.00 69.69 71 ASP A C 1
ATOM 561 O O . ASP A 1 71 ? -45.036 -10.581 39.816 1.00 69.69 71 ASP A O 1
ATOM 565 N N . ASP A 1 72 ? -43.867 -11.285 38.039 1.00 73.62 72 ASP A N 1
ATOM 566 C CA . ASP A 1 72 ? -42.545 -10.965 38.585 1.00 73.62 72 ASP A CA 1
ATOM 567 C C . ASP A 1 72 ? -42.152 -9.512 38.253 1.00 73.62 72 ASP A C 1
ATOM 569 O O . ASP A 1 72 ? -41.441 -9.214 37.286 1.00 73.62 72 ASP A O 1
ATOM 573 N N . LEU A 1 73 ? -42.639 -8.580 39.079 1.00 71.25 73 LEU A N 1
ATOM 574 C CA . LEU A 1 73 ? -42.352 -7.144 38.963 1.00 71.25 73 LEU A CA 1
ATOM 575 C C . LEU A 1 73 ? -40.843 -6.832 38.973 1.00 71.25 73 LEU A C 1
ATOM 577 O O . LEU A 1 73 ? -40.405 -5.905 38.289 1.00 71.25 73 LEU A O 1
ATOM 581 N N . GLY A 1 74 ? -40.037 -7.619 39.698 1.00 75.50 74 GLY A N 1
ATOM 582 C CA . GLY A 1 74 ? -38.582 -7.451 39.746 1.00 75.50 74 GLY A CA 1
ATOM 583 C C . GLY A 1 74 ? -37.904 -7.864 38.439 1.00 75.50 74 GLY A C 1
ATOM 584 O O . GLY A 1 74 ? -36.959 -7.212 37.986 1.00 75.50 74 GLY A O 1
ATOM 585 N N . LEU A 1 75 ? -38.408 -8.912 37.783 1.00 76.94 75 LEU A N 1
ATOM 586 C CA . LEU A 1 75 ? -37.955 -9.301 36.450 1.00 76.94 75 LEU A CA 1
ATOM 587 C C . LEU A 1 75 ? -38.321 -8.244 35.401 1.00 76.94 75 LEU A C 1
ATOM 589 O O . LEU A 1 75 ? -37.479 -7.914 34.564 1.00 76.94 75 LEU A O 1
ATOM 593 N N . LEU A 1 76 ? -39.526 -7.669 35.468 1.00 79.94 76 LEU A N 1
ATOM 594 C CA . LEU A 1 76 ? -39.978 -6.626 34.541 1.00 79.94 76 LEU A CA 1
ATOM 595 C C . LEU A 1 76 ? -39.095 -5.366 34.601 1.00 79.94 76 LEU A C 1
ATOM 597 O O . LEU A 1 76 ? -38.705 -4.826 33.562 1.00 79.94 76 LEU A O 1
ATOM 601 N N . GLU A 1 77 ? -38.731 -4.921 35.804 1.00 81.19 77 GLU A N 1
ATOM 602 C CA . GLU A 1 77 ? -37.848 -3.766 35.998 1.00 81.19 77 GLU A CA 1
ATOM 603 C C . GLU A 1 77 ? -36.443 -4.026 35.428 1.00 81.19 77 GLU A C 1
ATOM 605 O O . GLU A 1 77 ? -35.879 -3.201 34.701 1.00 81.19 77 GLU A O 1
ATOM 610 N N . VAL A 1 78 ? -35.886 -5.212 35.684 1.00 80.75 78 VAL A N 1
ATOM 611 C CA . VAL A 1 78 ? -34.576 -5.613 35.153 1.00 80.75 78 VAL A CA 1
ATOM 612 C C . VAL A 1 78 ? -34.607 -5.729 33.629 1.00 80.75 78 VAL A C 1
ATOM 614 O O . VAL A 1 78 ? -33.657 -5.302 32.970 1.00 80.75 78 VAL A O 1
ATOM 617 N N . LEU A 1 79 ? -35.692 -6.253 33.052 1.00 83.00 79 LEU A N 1
ATOM 618 C CA . LEU A 1 79 ? -35.907 -6.320 31.605 1.00 83.00 79 LEU A CA 1
ATOM 619 C C . LEU A 1 79 ? -35.918 -4.924 30.978 1.00 83.00 79 LEU A C 1
ATOM 621 O O . LEU A 1 79 ? -35.217 -4.683 29.991 1.00 83.00 79 LEU A O 1
ATOM 625 N N . GLN A 1 80 ? -36.655 -3.985 31.573 1.00 85.00 80 GLN A N 1
ATOM 626 C CA . GLN A 1 80 ? -36.693 -2.600 31.109 1.00 85.00 80 GLN A CA 1
ATOM 627 C C . GLN A 1 80 ? -35.324 -1.916 31.216 1.00 85.00 80 GLN A C 1
ATOM 629 O O . GLN A 1 80 ? -34.902 -1.248 30.271 1.00 85.00 80 GLN A O 1
ATOM 634 N N . ASN A 1 81 ? -34.602 -2.107 32.323 1.00 86.31 81 ASN A N 1
ATOM 635 C CA . ASN A 1 81 ? -33.264 -1.542 32.512 1.00 86.31 81 ASN A CA 1
ATOM 636 C C . ASN A 1 81 ? -32.232 -2.149 31.549 1.00 86.31 81 ASN A C 1
ATOM 638 O O . ASN A 1 81 ? -31.402 -1.427 30.992 1.00 86.31 81 ASN A O 1
ATOM 642 N N . THR A 1 82 ? -32.315 -3.457 31.293 1.00 87.50 82 THR A N 1
ATOM 643 C CA . THR A 1 8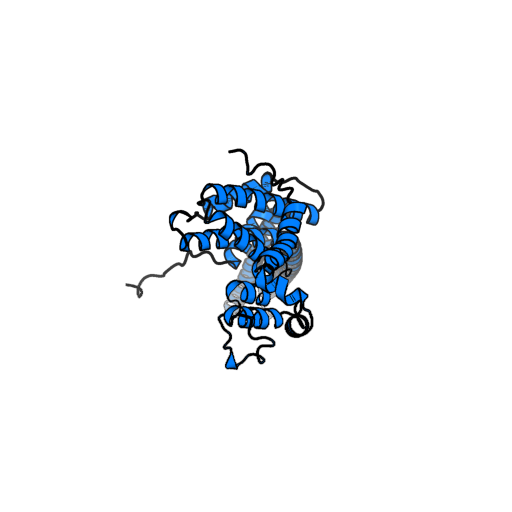2 ? -31.466 -4.161 30.320 1.00 87.50 82 THR A CA 1
ATOM 644 C C . THR A 1 82 ? -31.729 -3.644 28.910 1.00 87.50 82 THR A C 1
ATOM 646 O O . THR A 1 82 ? -30.781 -3.291 28.212 1.00 87.50 82 THR A O 1
ATOM 649 N N . LYS A 1 83 ? -33.004 -3.504 28.520 1.00 88.44 83 LYS A N 1
ATOM 650 C CA . LYS A 1 83 ? -33.405 -2.945 27.224 1.00 88.44 83 LYS A CA 1
ATOM 651 C C . LYS A 1 83 ? -32.888 -1.518 27.036 1.00 88.44 83 LYS A C 1
ATOM 653 O O . LYS A 1 83 ? -32.211 -1.253 26.049 1.00 88.44 83 LYS A O 1
ATOM 658 N N . LYS A 1 84 ? -33.121 -0.626 28.008 1.00 92.00 84 LYS A N 1
ATOM 659 C CA . LYS A 1 84 ? -32.623 0.762 27.961 1.00 92.00 84 LYS A CA 1
ATOM 660 C C . LYS A 1 84 ? -31.099 0.819 27.841 1.00 92.00 84 LYS A C 1
ATOM 662 O O . LYS A 1 84 ? -30.564 1.610 27.070 1.00 92.00 84 LYS A O 1
ATOM 667 N N . THR A 1 85 ? -30.391 -0.029 28.589 1.00 90.25 85 THR A N 1
ATOM 668 C CA . THR A 1 85 ? -28.923 -0.090 28.538 1.00 90.25 85 THR A CA 1
ATOM 669 C C . THR A 1 85 ? -28.436 -0.612 27.186 1.00 90.25 85 THR A C 1
ATOM 671 O O . THR A 1 85 ? -27.488 -0.058 26.636 1.00 90.25 85 THR A O 1
ATOM 674 N N . ALA A 1 86 ? -29.080 -1.642 26.629 1.00 90.00 86 ALA A N 1
ATOM 675 C CA . ALA A 1 86 ? -28.744 -2.189 25.317 1.00 90.00 86 ALA A CA 1
ATOM 676 C C . ALA A 1 86 ? -28.974 -1.159 24.200 1.00 90.00 86 ALA A C 1
ATOM 678 O O . ALA A 1 86 ? -28.081 -0.942 23.385 1.00 90.00 86 ALA A O 1
ATOM 679 N N . GLU A 1 87 ? -30.113 -0.461 24.214 1.00 92.12 87 GLU A N 1
ATOM 680 C CA . GLU A 1 87 ? -30.417 0.625 23.272 1.00 92.12 87 GLU A CA 1
ATOM 681 C C . GLU A 1 87 ? -29.371 1.748 23.353 1.00 92.12 87 GLU A C 1
ATOM 683 O O . GLU A 1 87 ? -28.850 2.184 22.326 1.00 92.12 87 GLU A O 1
ATOM 688 N N . ALA A 1 88 ? -28.982 2.167 24.562 1.00 91.75 88 ALA A N 1
ATOM 689 C CA . ALA A 1 88 ? -27.946 3.182 24.749 1.00 91.75 88 ALA A CA 1
ATOM 690 C C . ALA A 1 88 ? -26.576 2.740 24.197 1.00 91.75 88 ALA A C 1
ATOM 692 O O . ALA A 1 88 ? -25.899 3.518 23.524 1.00 91.75 88 ALA A O 1
ATOM 693 N N . VAL A 1 89 ? -26.169 1.489 24.444 1.00 92.19 89 VAL A N 1
ATOM 694 C CA . VAL A 1 89 ? -24.901 0.944 23.926 1.00 92.19 89 VAL A CA 1
ATOM 695 C C . VAL A 1 89 ? -24.947 0.791 22.403 1.00 92.19 89 VAL A C 1
ATOM 697 O O . VAL A 1 89 ? -23.952 1.066 21.735 1.00 92.19 89 VAL A O 1
ATOM 700 N N . MET A 1 90 ? -26.093 0.417 21.830 1.00 89.88 90 MET A N 1
ATOM 701 C CA . MET A 1 90 ? -26.277 0.361 20.378 1.00 89.88 90 MET A CA 1
ATOM 702 C C . MET A 1 90 ? -26.137 1.735 19.718 1.00 89.88 90 MET A C 1
ATOM 704 O O . MET A 1 90 ? -25.466 1.843 18.693 1.00 89.88 90 MET A O 1
ATOM 708 N N . ILE A 1 91 ? -26.709 2.788 20.312 1.00 92.69 91 ILE A N 1
ATOM 709 C CA . ILE A 1 91 ? -26.544 4.165 19.817 1.00 92.69 91 ILE A CA 1
ATOM 710 C C . ILE A 1 91 ? -25.063 4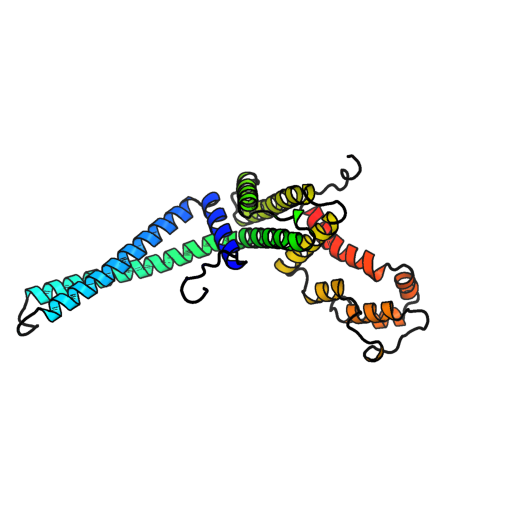.569 19.849 1.00 92.69 91 ILE A C 1
ATOM 712 O O . ILE A 1 91 ? -24.550 5.103 18.866 1.00 92.69 91 ILE A O 1
ATOM 716 N N . GLN A 1 92 ? -24.347 4.255 20.934 1.00 91.31 92 GLN A N 1
ATOM 717 C CA . GLN A 1 92 ? -22.906 4.518 21.031 1.00 91.31 92 GLN A CA 1
ATOM 718 C C . GLN A 1 92 ? -22.097 3.745 19.984 1.00 91.31 92 GLN A C 1
ATOM 720 O O . GLN A 1 92 ? -21.157 4.291 19.413 1.00 91.31 92 GLN A O 1
ATOM 725 N N . LEU A 1 93 ? -22.450 2.485 19.708 1.00 92.19 93 LEU A N 1
ATOM 726 C CA . LEU A 1 93 ? -21.803 1.690 18.661 1.00 92.19 93 LEU A CA 1
ATOM 727 C C . LEU A 1 93 ? -22.048 2.276 17.265 1.00 92.19 93 LEU A C 1
ATOM 729 O O . LEU A 1 93 ? -21.126 2.282 16.453 1.00 92.19 93 LEU A O 1
ATOM 733 N N . ALA A 1 94 ? -23.247 2.803 16.998 1.00 93.00 94 ALA A N 1
ATOM 734 C CA . ALA A 1 94 ? -23.553 3.473 15.736 1.00 93.00 94 ALA A CA 1
ATOM 735 C C . ALA A 1 94 ? -22.717 4.755 15.554 1.00 93.00 94 ALA A C 1
ATOM 737 O O . ALA A 1 94 ? -22.088 4.933 14.514 1.00 93.00 94 ALA A O 1
ATOM 738 N N . GLN A 1 95 ? -22.626 5.597 16.588 1.00 92.75 95 GLN A N 1
ATOM 739 C CA . GLN A 1 95 ? -21.795 6.811 16.575 1.00 92.75 95 GLN A CA 1
ATOM 740 C C . GLN A 1 95 ? -20.297 6.496 16.442 1.00 92.75 95 GLN A C 1
ATOM 742 O O . GLN A 1 95 ? -19.569 7.177 15.717 1.00 92.75 95 GLN A O 1
ATOM 747 N N . ALA A 1 96 ? -19.828 5.440 17.115 1.00 92.25 96 ALA A N 1
ATOM 748 C CA . ALA A 1 96 ? -18.448 4.984 16.999 1.00 92.25 96 ALA A CA 1
ATOM 749 C C . ALA A 1 96 ? -18.134 4.494 15.578 1.00 92.25 96 ALA A C 1
ATOM 751 O O . ALA A 1 96 ? -17.046 4.765 15.083 1.00 92.25 96 ALA A O 1
ATOM 752 N N . ALA A 1 97 ? -19.080 3.832 14.902 1.00 91.69 97 ALA A N 1
ATOM 753 C CA . ALA A 1 97 ? -18.900 3.387 13.520 1.00 91.69 97 ALA A CA 1
ATOM 754 C C . ALA A 1 97 ? -18.794 4.562 12.529 1.00 91.69 97 ALA A C 1
ATOM 756 O O . ALA A 1 97 ? -17.959 4.531 11.626 1.00 91.69 97 ALA A O 1
ATOM 757 N N . GLU A 1 98 ? -19.592 5.617 12.713 1.00 93.31 98 GLU A N 1
ATOM 758 C CA . GLU A 1 98 ? -19.478 6.850 11.921 1.00 93.31 98 GLU A CA 1
ATOM 759 C C . GLU A 1 98 ? -18.118 7.528 12.143 1.00 93.31 98 GLU A C 1
ATOM 761 O O . GLU A 1 98 ? -17.394 7.815 11.189 1.00 93.31 98 GLU A O 1
ATOM 766 N N . THR A 1 99 ? -17.709 7.668 13.405 1.00 91.12 99 THR A N 1
ATOM 767 C CA . THR A 1 99 ? -16.404 8.244 13.759 1.00 91.12 99 THR A CA 1
ATOM 768 C C . THR A 1 99 ? -15.239 7.392 13.224 1.00 91.12 99 THR A C 1
ATOM 770 O O . THR A 1 99 ? -14.242 7.925 12.734 1.00 91.12 99 THR A O 1
ATOM 773 N N . GLU A 1 100 ? -15.350 6.059 13.251 1.00 91.62 100 GLU A N 1
ATOM 774 C CA . GLU A 1 100 ? -14.361 5.153 12.656 1.00 91.62 100 GLU A CA 1
ATOM 775 C C . GLU A 1 100 ? -14.228 5.383 11.145 1.00 91.62 100 GLU A C 1
ATOM 777 O O . GLU A 1 100 ? -13.111 5.402 10.617 1.00 91.62 100 GLU A O 1
ATOM 782 N N . ALA A 1 101 ? -15.346 5.587 10.442 1.00 92.56 101 ALA A N 1
ATOM 783 C CA . ALA A 1 101 ? -15.341 5.857 9.010 1.00 92.56 101 ALA A CA 1
ATOM 784 C C . ALA A 1 101 ? -14.629 7.179 8.682 1.00 92.56 101 ALA A C 1
ATOM 786 O O . ALA A 1 101 ? -13.825 7.226 7.748 1.00 92.56 101 ALA A O 1
ATOM 787 N N . GLU A 1 102 ? -14.855 8.231 9.472 1.00 91.75 102 GLU A N 1
ATOM 788 C CA . GLU A 1 102 ? -14.155 9.513 9.323 1.00 91.75 102 GLU A CA 1
ATOM 789 C C . GLU A 1 102 ? -12.649 9.387 9.575 1.00 91.75 102 GLU A C 1
ATOM 791 O O . GLU A 1 102 ? -11.835 9.863 8.775 1.00 91.75 102 GLU A O 1
ATOM 796 N N . ILE A 1 103 ? -12.263 8.684 10.645 1.00 90.50 103 ILE A N 1
ATOM 797 C CA . ILE A 1 103 ? -10.859 8.393 10.950 1.00 90.50 103 ILE A CA 1
ATOM 798 C C . ILE A 1 103 ? -10.219 7.619 9.797 1.00 90.50 103 ILE A C 1
ATOM 800 O O . ILE A 1 103 ? -9.124 7.967 9.351 1.00 90.50 103 ILE A O 1
ATOM 804 N N . ASN A 1 104 ? -10.887 6.584 9.285 1.00 91.50 104 ASN A N 1
ATOM 805 C CA . ASN A 1 104 ? -10.373 5.806 8.165 1.00 91.50 104 ASN A CA 1
ATOM 806 C C . ASN A 1 104 ? -10.235 6.665 6.909 1.00 91.50 104 ASN A C 1
ATOM 808 O O . ASN A 1 104 ? -9.187 6.610 6.275 1.00 91.50 104 ASN A O 1
ATOM 812 N N . LYS A 1 105 ? -11.196 7.537 6.599 1.00 92.50 105 LYS A N 1
ATOM 813 C CA . LYS A 1 105 ? -11.084 8.476 5.474 1.00 92.50 105 LYS A CA 1
ATOM 814 C C . LYS A 1 105 ? -9.846 9.371 5.590 1.00 92.50 105 LYS A C 1
ATOM 816 O O . LYS A 1 105 ? -9.120 9.532 4.613 1.00 92.50 105 LYS A O 1
ATOM 821 N N . ALA A 1 106 ? -9.563 9.899 6.781 1.00 90.25 106 ALA A N 1
ATOM 822 C CA . ALA A 1 106 ? -8.361 10.697 7.022 1.00 90.25 106 ALA A CA 1
ATOM 823 C C . ALA A 1 106 ? -7.064 9.872 6.898 1.00 90.25 106 ALA A C 1
ATOM 825 O O . ALA A 1 106 ? -6.035 10.392 6.463 1.00 90.25 106 ALA A O 1
ATOM 826 N N . ARG A 1 107 ? -7.094 8.578 7.250 1.00 92.44 107 ARG A N 1
ATOM 827 C CA . ARG A 1 107 ? -5.954 7.665 7.053 1.00 92.44 107 ARG A CA 1
ATOM 828 C C . ARG A 1 107 ? -5.698 7.408 5.573 1.00 92.44 107 ARG A C 1
ATOM 830 O O . ARG A 1 107 ? -4.554 7.468 5.129 1.00 92.44 107 ARG A O 1
ATOM 837 N N . GLU A 1 108 ? -6.761 7.178 4.814 1.00 93.88 108 GLU A N 1
ATOM 838 C CA . GLU A 1 108 ? -6.715 6.888 3.381 1.00 93.88 108 GLU A CA 1
ATOM 839 C C . GLU A 1 108 ? -6.065 8.011 2.553 1.00 93.88 108 GLU A C 1
ATOM 841 O O . GLU A 1 108 ? -5.452 7.729 1.525 1.00 93.88 108 GLU A O 1
ATOM 846 N N . GLU A 1 109 ? -6.054 9.261 3.033 1.00 94.12 109 GLU A N 1
ATOM 847 C CA . GLU A 1 109 ? -5.295 10.351 2.394 1.00 94.12 109 GLU A CA 1
ATOM 848 C C . GLU A 1 109 ? -3.799 10.025 2.233 1.00 94.12 109 GLU A C 1
ATOM 850 O O . GLU A 1 109 ? -3.169 10.457 1.267 1.00 94.12 109 GLU A O 1
ATOM 855 N N . TYR A 1 110 ? -3.223 9.242 3.151 1.00 94.88 110 TYR A N 1
ATOM 856 C CA . TYR A 1 110 ? -1.814 8.842 3.125 1.00 94.88 110 TYR A CA 1
ATOM 857 C C . TYR A 1 110 ? -1.561 7.514 2.396 1.00 94.88 110 TYR A C 1
ATOM 859 O O . TYR A 1 110 ? -0.395 7.140 2.229 1.00 94.88 110 TYR A O 1
ATOM 867 N N . ARG A 1 111 ? -2.602 6.820 1.907 1.00 95.25 111 ARG A N 1
ATOM 868 C CA . ARG A 1 111 ? -2.456 5.551 1.170 1.00 95.25 111 ARG A CA 1
ATOM 869 C C . ARG A 1 111 ? -1.444 5.614 0.013 1.00 95.25 111 ARG A C 1
ATOM 871 O O . ARG A 1 111 ? -0.642 4.684 -0.080 1.00 95.25 111 ARG A O 1
ATOM 878 N N . PRO A 1 112 ? -1.333 6.702 -0.780 1.00 94.62 112 PRO A N 1
ATOM 879 C CA . PRO A 1 112 ? -0.334 6.779 -1.850 1.00 94.62 112 PRO A CA 1
ATOM 880 C C . PRO A 1 112 ? 1.117 6.580 -1.378 1.00 94.62 112 PRO A C 1
ATOM 882 O O . PRO A 1 112 ? 1.952 6.074 -2.128 1.00 94.62 112 PRO A O 1
ATOM 885 N N . VAL A 1 113 ? 1.435 6.961 -0.133 1.00 95.69 113 VAL A N 1
ATOM 886 C CA . VAL A 1 113 ? 2.765 6.762 0.468 1.00 95.69 113 VAL A CA 1
ATOM 887 C C . VAL A 1 113 ? 3.026 5.281 0.735 1.00 95.69 113 VAL A C 1
ATOM 889 O O . VAL A 1 113 ? 4.106 4.778 0.420 1.00 95.69 113 VAL A O 1
ATOM 892 N N . ALA A 1 114 ? 2.032 4.585 1.283 1.00 96.19 114 ALA A N 1
ATOM 893 C CA . ALA A 1 114 ? 2.100 3.158 1.563 1.00 96.19 114 ALA A CA 1
ATOM 894 C C . ALA A 1 114 ? 2.193 2.323 0.279 1.00 96.19 114 ALA A C 1
ATOM 896 O O . ALA A 1 114 ? 3.090 1.490 0.166 1.00 96.19 114 ALA A O 1
ATOM 897 N N . GLU A 1 115 ? 1.349 2.611 -0.716 1.00 95.25 115 GLU A N 1
ATOM 898 C CA . GLU A 1 115 ? 1.397 1.959 -2.033 1.00 95.25 115 GLU A CA 1
ATOM 899 C C . GLU A 1 115 ? 2.766 2.137 -2.697 1.00 95.25 115 GLU A C 1
ATOM 901 O O . GLU A 1 115 ? 3.351 1.188 -3.219 1.00 95.25 115 GLU A O 1
ATOM 906 N N . ARG A 1 116 ? 3.330 3.355 -2.647 1.00 94.19 116 ARG A N 1
ATOM 907 C CA . ARG A 1 116 ? 4.657 3.617 -3.215 1.00 94.19 116 ARG A CA 1
ATOM 908 C C . ARG A 1 116 ? 5.751 2.841 -2.486 1.00 94.19 116 ARG A C 1
ATOM 910 O O . ARG A 1 116 ? 6.652 2.319 -3.140 1.00 94.19 116 ARG A O 1
ATOM 917 N N . GLY A 1 117 ? 5.682 2.770 -1.159 1.00 95.19 117 GLY A N 1
ATOM 918 C CA . GLY A 1 117 ? 6.615 1.986 -0.356 1.00 95.19 117 GLY A CA 1
ATOM 919 C C . GLY A 1 117 ? 6.544 0.496 -0.689 1.00 95.19 117 GLY A C 1
ATOM 920 O O . GLY A 1 117 ? 7.576 -0.110 -0.973 1.00 95.19 117 GLY A O 1
ATOM 921 N N . ALA A 1 118 ? 5.339 -0.076 -0.742 1.00 95.62 118 ALA A N 1
ATOM 922 C CA . ALA A 1 118 ? 5.140 -1.479 -1.089 1.00 95.62 118 ALA A CA 1
ATOM 923 C C . ALA A 1 118 ? 5.655 -1.785 -2.502 1.00 95.62 118 ALA A C 1
ATOM 925 O O . ALA A 1 118 ? 6.436 -2.718 -2.677 1.00 95.62 118 ALA A O 1
ATOM 926 N N . LEU A 1 119 ? 5.321 -0.951 -3.493 1.00 94.44 119 LEU A N 1
ATOM 927 C CA . LEU A 1 119 ? 5.814 -1.085 -4.868 1.00 94.44 119 LEU A CA 1
ATOM 928 C C . LEU A 1 119 ? 7.345 -1.147 -4.928 1.00 94.44 119 LEU A C 1
ATOM 930 O O . LEU A 1 119 ? 7.896 -1.996 -5.633 1.00 94.44 119 LEU A O 1
ATOM 934 N N . ILE A 1 120 ? 8.031 -0.265 -4.192 1.00 93.44 120 ILE A N 1
ATOM 935 C CA . ILE A 1 120 ? 9.497 -0.247 -4.141 1.00 93.44 120 ILE A CA 1
ATOM 936 C C . ILE A 1 120 ? 10.024 -1.521 -3.471 1.00 93.44 120 ILE A C 1
ATOM 938 O O . ILE A 1 120 ? 10.940 -2.135 -4.012 1.00 93.44 120 ILE A O 1
ATOM 942 N N . TYR A 1 121 ? 9.443 -1.945 -2.344 1.00 94.62 121 TYR A N 1
ATOM 943 C CA . TYR A 1 121 ? 9.856 -3.167 -1.646 1.00 94.62 121 TYR A CA 1
ATOM 944 C C . TYR A 1 121 ? 9.735 -4.414 -2.526 1.00 94.62 121 TYR A C 1
ATOM 946 O O . TYR A 1 121 ? 10.705 -5.153 -2.668 1.00 94.62 121 TYR A O 1
ATOM 954 N N . PHE A 1 122 ? 8.586 -4.621 -3.175 1.00 94.12 122 PHE A N 1
ATOM 955 C CA . PHE A 1 122 ? 8.402 -5.777 -4.054 1.00 94.12 122 PHE A CA 1
ATOM 956 C C . PHE A 1 122 ? 9.301 -5.716 -5.285 1.00 94.12 122 PHE A C 1
ATOM 958 O O . PHE A 1 122 ? 9.792 -6.749 -5.717 1.00 94.12 122 PHE A O 1
ATOM 965 N N . LEU A 1 123 ? 9.598 -4.525 -5.815 1.00 92.81 123 LEU A N 1
ATOM 966 C CA . LEU A 1 123 ? 10.604 -4.408 -6.869 1.00 92.81 123 LEU A CA 1
ATOM 967 C C . LEU A 1 123 ? 11.988 -4.872 -6.393 1.00 92.81 123 LEU A C 1
ATOM 969 O O . LEU A 1 123 ? 12.686 -5.546 -7.139 1.00 92.81 123 LEU A O 1
ATOM 973 N N . ILE A 1 124 ? 12.395 -4.518 -5.173 1.00 91.75 124 ILE A N 1
ATOM 974 C CA . ILE A 1 124 ? 13.673 -4.969 -4.603 1.00 91.75 124 ILE A CA 1
ATOM 975 C C . ILE A 1 124 ? 13.659 -6.483 -4.395 1.00 91.75 124 ILE A C 1
ATOM 977 O O . ILE A 1 124 ? 14.638 -7.146 -4.720 1.00 91.75 124 ILE A O 1
ATOM 981 N N . GLN A 1 125 ? 12.545 -7.037 -3.916 1.00 91.69 125 GLN A N 1
ATOM 982 C CA . GLN A 1 125 ? 12.395 -8.481 -3.770 1.00 91.69 125 GLN A CA 1
ATOM 983 C C . GLN A 1 125 ? 12.516 -9.196 -5.122 1.00 91.69 125 GLN A C 1
ATOM 985 O O . GLN A 1 125 ? 13.198 -10.213 -5.223 1.00 91.69 125 GLN A O 1
ATOM 990 N N . ASP A 1 126 ? 11.936 -8.626 -6.180 1.00 91.94 126 ASP A N 1
ATOM 991 C CA . ASP A 1 126 ? 12.056 -9.158 -7.536 1.00 91.94 126 ASP A CA 1
ATOM 992 C C . ASP A 1 126 ? 13.511 -9.119 -8.040 1.00 91.94 126 ASP A C 1
ATOM 994 O O . ASP A 1 126 ? 13.922 -10.011 -8.781 1.00 91.94 126 ASP A O 1
ATOM 998 N N . MET A 1 127 ? 14.337 -8.157 -7.604 1.00 91.12 127 MET A N 1
ATOM 999 C CA . MET A 1 127 ? 15.764 -8.114 -7.967 1.00 91.12 127 MET A CA 1
ATOM 1000 C C . MET A 1 127 ? 16.552 -9.317 -7.432 1.00 91.12 127 MET A C 1
ATOM 1002 O O . MET A 1 127 ? 17.550 -9.696 -8.049 1.00 91.12 127 MET A O 1
ATOM 1006 N N . ALA A 1 128 ? 16.100 -9.962 -6.351 1.00 89.81 128 ALA A N 1
ATOM 1007 C CA . ALA A 1 128 ? 16.731 -11.180 -5.837 1.00 89.81 128 ALA A CA 1
ATOM 1008 C C . ALA A 1 128 ? 16.665 -12.347 -6.845 1.00 89.81 128 ALA A C 1
ATOM 1010 O O . ALA A 1 128 ? 17.527 -13.225 -6.834 1.00 89.81 128 ALA A O 1
ATOM 1011 N N . THR A 1 129 ? 15.691 -12.329 -7.767 1.00 90.19 129 THR A N 1
ATOM 1012 C CA . THR A 1 129 ? 15.589 -13.322 -8.854 1.00 90.19 129 THR A CA 1
ATOM 1013 C C . THR A 1 129 ? 16.692 -13.172 -9.903 1.00 90.19 129 THR A C 1
ATOM 1015 O O . THR A 1 129 ? 17.052 -14.145 -10.560 1.00 90.19 129 THR A O 1
ATOM 1018 N N . ILE A 1 130 ? 17.252 -11.966 -10.048 1.00 89.56 130 ILE A N 1
ATOM 1019 C CA . ILE A 1 130 ? 18.370 -11.681 -10.957 1.00 89.56 130 ILE A CA 1
ATOM 1020 C C . ILE A 1 130 ? 19.680 -12.092 -10.295 1.00 89.56 130 ILE A C 1
ATOM 1022 O O . ILE A 1 130 ? 20.534 -12.725 -10.916 1.00 89.56 130 ILE A O 1
ATOM 1026 N N . ASN A 1 131 ? 19.851 -11.711 -9.030 1.00 88.38 131 ASN A N 1
ATOM 1027 C CA . ASN A 1 131 ? 21.009 -12.082 -8.240 1.00 88.38 131 ASN A CA 1
ATOM 1028 C C . ASN A 1 131 ? 20.619 -12.199 -6.768 1.00 88.38 131 ASN A C 1
ATOM 1030 O O . ASN A 1 131 ? 20.152 -11.232 -6.171 1.00 88.38 131 ASN A O 1
ATOM 1034 N N . ILE A 1 132 ? 20.901 -13.359 -6.174 1.00 89.00 132 ILE A N 1
ATOM 1035 C CA . ILE A 1 132 ? 20.604 -13.667 -4.768 1.00 89.00 132 ILE A CA 1
ATOM 1036 C C . ILE A 1 132 ? 21.241 -12.631 -3.821 1.00 89.00 132 ILE A C 1
ATOM 1038 O O . ILE A 1 132 ? 20.682 -12.318 -2.777 1.00 89.00 132 ILE A O 1
ATOM 1042 N N . MET A 1 133 ? 22.364 -12.010 -4.205 1.00 88.50 133 MET A N 1
ATOM 1043 C CA . MET A 1 133 ? 23.012 -10.954 -3.412 1.00 88.50 133 MET A CA 1
ATOM 1044 C C . MET A 1 133 ? 22.179 -9.669 -3.261 1.00 88.50 133 MET A C 1
ATOM 1046 O O . MET A 1 133 ? 22.529 -8.816 -2.448 1.00 88.50 133 MET A O 1
ATOM 1050 N N . TYR A 1 134 ? 21.109 -9.497 -4.043 1.00 91.00 134 TYR A N 1
ATOM 1051 C CA . TYR A 1 134 ? 20.215 -8.334 -3.971 1.00 91.00 134 TYR A CA 1
ATOM 1052 C C . TYR A 1 134 ? 19.059 -8.513 -2.992 1.00 91.00 134 TYR A C 1
ATOM 1054 O O . TYR A 1 134 ? 18.255 -7.596 -2.824 1.00 91.00 134 TYR A O 1
ATOM 1062 N N . GLU A 1 135 ? 18.982 -9.665 -2.330 1.00 87.88 135 GLU A N 1
ATOM 1063 C CA . GLU A 1 135 ? 17.995 -9.907 -1.293 1.00 87.88 135 GLU A CA 1
ATOM 1064 C C . GLU A 1 135 ? 18.143 -8.892 -0.149 1.00 87.88 135 GLU A C 1
ATOM 1066 O O . GLU A 1 135 ? 19.221 -8.684 0.412 1.00 87.88 135 GLU A O 1
ATOM 1071 N N . SER A 1 136 ? 17.035 -8.241 0.208 1.00 87.19 136 SER A N 1
ATOM 1072 C CA . SER A 1 136 ? 16.986 -7.298 1.320 1.00 87.19 136 SER A CA 1
ATOM 1073 C C . SER A 1 136 ? 15.844 -7.651 2.258 1.00 87.19 136 SER A C 1
ATOM 1075 O O . SER A 1 136 ? 14.696 -7.829 1.855 1.00 87.19 136 SER A O 1
ATOM 1077 N N . GLY A 1 137 ? 16.160 -7.728 3.549 1.00 90.25 137 GLY A N 1
ATOM 1078 C CA . GLY A 1 137 ? 15.171 -8.042 4.568 1.00 90.25 137 GLY A CA 1
ATOM 1079 C C . GLY A 1 137 ? 14.169 -6.905 4.776 1.00 90.25 137 GLY A C 1
ATOM 1080 O O . GLY A 1 137 ? 14.540 -5.730 4.861 1.00 90.25 137 GLY A O 1
ATOM 1081 N N . LEU A 1 138 ? 12.899 -7.264 4.996 1.00 92.00 138 LEU A N 1
ATOM 1082 C CA . LEU A 1 138 ? 11.818 -6.311 5.271 1.00 92.00 138 LEU A CA 1
ATOM 1083 C C . LEU A 1 138 ? 12.164 -5.334 6.407 1.00 92.00 138 LEU A C 1
ATOM 1085 O O . LEU A 1 138 ? 11.880 -4.145 6.312 1.00 92.00 138 LEU A O 1
ATOM 1089 N N . ARG A 1 139 ? 12.833 -5.795 7.473 1.00 92.81 139 ARG A N 1
ATOM 1090 C CA . ARG A 1 139 ? 13.223 -4.932 8.606 1.00 92.81 139 ARG A CA 1
ATOM 1091 C C . ARG A 1 139 ? 14.119 -3.763 8.187 1.00 92.81 139 ARG A C 1
ATOM 1093 O O . ARG A 1 139 ? 13.946 -2.657 8.693 1.00 92.81 139 ARG A O 1
ATOM 1100 N N . GLN A 1 140 ? 15.066 -3.996 7.276 1.00 92.88 140 GLN A N 1
ATOM 1101 C CA . GLN A 1 140 ? 15.962 -2.948 6.784 1.00 92.88 140 GLN A CA 1
ATOM 1102 C C . GLN A 1 140 ? 15.195 -1.943 5.926 1.00 92.88 140 GLN A C 1
ATOM 1104 O O . GLN A 1 140 ? 15.359 -0.735 6.103 1.00 92.88 140 GLN A O 1
ATOM 1109 N N . PHE A 1 141 ? 14.314 -2.442 5.057 1.00 95.25 141 PHE A N 1
ATOM 1110 C CA . PHE A 1 141 ? 13.423 -1.603 4.267 1.00 95.25 141 PHE A CA 1
ATOM 1111 C C . PHE A 1 141 ? 12.536 -0.718 5.156 1.00 95.25 141 PHE A C 1
ATOM 1113 O O . PHE A 1 141 ? 12.504 0.496 4.966 1.00 95.25 141 PHE A O 1
ATOM 1120 N N . LEU A 1 142 ? 11.882 -1.297 6.170 1.00 95.44 142 LEU A N 1
ATOM 1121 C CA . LEU A 1 142 ? 11.014 -0.564 7.096 1.00 95.44 142 LEU A CA 1
ATOM 1122 C C . LEU A 1 142 ? 11.770 0.542 7.838 1.00 95.44 142 LEU A C 1
ATOM 1124 O O . LEU A 1 142 ? 11.256 1.648 7.962 1.00 95.44 142 LEU A O 1
ATOM 1128 N N . LYS A 1 143 ? 13.017 0.293 8.255 1.00 95.12 143 LYS A N 1
ATOM 1129 C CA . LYS A 1 143 ? 13.855 1.329 8.872 1.00 95.12 143 LYS A CA 1
ATOM 1130 C C . LYS A 1 143 ? 14.126 2.493 7.915 1.00 95.12 143 LYS A C 1
ATOM 1132 O O . LYS A 1 143 ? 13.978 3.650 8.293 1.00 95.12 143 LYS A O 1
ATOM 1137 N N . LEU A 1 144 ? 14.499 2.205 6.666 1.00 95.31 144 LEU A N 1
ATOM 1138 C CA . LEU A 1 144 ? 14.741 3.247 5.661 1.00 95.31 144 LEU A CA 1
ATOM 1139 C C . LEU A 1 144 ? 13.469 4.030 5.324 1.00 95.31 144 LEU A C 1
ATOM 1141 O O . LEU A 1 144 ? 13.539 5.237 5.080 1.00 95.31 144 LEU A O 1
ATOM 1145 N N . PHE A 1 145 ? 12.326 3.346 5.314 1.00 96.12 145 PHE A N 1
ATOM 1146 C CA . PHE A 1 145 ? 11.013 3.944 5.124 1.00 96.12 145 PHE A CA 1
ATOM 1147 C C . PHE A 1 145 ? 10.683 4.914 6.266 1.00 96.12 145 PHE A C 1
ATOM 1149 O O . PHE A 1 145 ? 10.437 6.091 5.997 1.00 96.12 145 PHE A O 1
ATOM 1156 N N . ASP A 1 146 ? 10.785 4.474 7.522 1.00 95.69 146 ASP A N 1
ATOM 1157 C CA . ASP A 1 146 ? 10.538 5.308 8.705 1.00 95.69 146 ASP A CA 1
ATOM 1158 C C . ASP A 1 146 ? 11.485 6.520 8.735 1.00 95.69 146 ASP A C 1
ATOM 1160 O O . ASP A 1 146 ? 11.050 7.667 8.874 1.00 95.69 146 ASP A O 1
ATOM 1164 N N . ASP A 1 147 ? 12.780 6.301 8.486 1.00 94.75 147 ASP A N 1
ATOM 1165 C CA . ASP A 1 147 ? 13.751 7.390 8.435 1.00 94.75 147 ASP A CA 1
ATOM 1166 C C . ASP A 1 147 ? 13.417 8.402 7.321 1.00 94.75 147 ASP A C 1
ATOM 1168 O O . ASP A 1 147 ? 13.685 9.601 7.456 1.00 94.75 147 ASP A O 1
ATOM 1172 N N . SER A 1 148 ? 12.865 7.943 6.191 1.00 94.69 148 SER A N 1
ATOM 1173 C CA . SER A 1 148 ? 12.467 8.816 5.081 1.00 94.69 148 SER A CA 1
ATOM 1174 C C . SER A 1 148 ? 11.270 9.704 5.425 1.00 94.69 148 SER A C 1
ATOM 1176 O O . SER A 1 148 ? 11.235 10.868 5.012 1.00 94.69 148 SER A O 1
ATOM 1178 N N . LEU A 1 149 ? 10.338 9.203 6.238 1.00 94.38 149 LEU A N 1
ATOM 1179 C CA . LEU A 1 149 ? 9.226 9.989 6.764 1.00 94.38 149 LEU A CA 1
ATOM 1180 C C . LEU A 1 149 ? 9.750 11.084 7.690 1.00 94.38 149 LEU A C 1
ATOM 1182 O O . LEU A 1 149 ? 9.449 12.255 7.476 1.00 94.38 149 LEU A O 1
ATOM 1186 N N . ILE A 1 150 ? 10.627 10.729 8.630 1.00 93.69 150 ILE A N 1
ATOM 1187 C CA . ILE A 1 150 ? 11.179 11.666 9.618 1.00 93.69 150 ILE A CA 1
ATOM 1188 C C . ILE A 1 150 ? 12.054 12.744 8.960 1.00 93.69 150 ILE A C 1
ATOM 1190 O O . ILE A 1 150 ? 11.978 13.916 9.325 1.00 93.69 150 ILE A O 1
ATOM 1194 N N . SER A 1 151 ? 12.885 12.357 7.989 1.00 93.06 151 SER A N 1
ATOM 1195 C CA . SER A 1 151 ? 13.892 13.248 7.388 1.00 93.06 151 SER A CA 1
ATOM 1196 C C . SER A 1 151 ? 13.347 14.133 6.263 1.00 93.06 151 SER A C 1
ATOM 1198 O O . SER A 1 151 ? 14.029 15.056 5.821 1.00 93.06 151 SER A O 1
ATOM 1200 N N . SER A 1 152 ? 12.157 13.834 5.743 1.00 93.69 152 SER A N 1
ATOM 1201 C CA . SER A 1 152 ? 11.566 14.612 4.656 1.00 93.69 152 SER A CA 1
ATOM 1202 C C . SER A 1 152 ? 11.005 15.939 5.164 1.00 93.69 152 SER A C 1
ATOM 1204 O O . SER A 1 152 ? 10.513 16.056 6.284 1.00 93.69 152 SER A O 1
ATOM 1206 N N . GLU A 1 153 ? 11.054 16.961 4.313 1.00 92.19 153 GLU A N 1
ATOM 1207 C CA . GLU A 1 153 ? 10.632 18.308 4.681 1.00 92.19 153 GLU A CA 1
ATOM 1208 C C . GLU A 1 153 ? 9.139 18.347 5.065 1.00 92.19 153 GLU A C 1
ATOM 1210 O O . GLU A 1 153 ? 8.261 17.840 4.350 1.00 92.19 153 GLU A O 1
ATOM 1215 N N . LYS A 1 154 ? 8.847 18.957 6.217 1.00 91.25 154 LYS A N 1
ATOM 1216 C CA . LYS A 1 154 ? 7.488 19.066 6.753 1.00 91.25 154 LYS A CA 1
ATOM 1217 C C . LYS A 1 154 ? 6.677 20.107 5.975 1.00 91.25 154 LYS A C 1
ATOM 1219 O O . LYS A 1 154 ? 7.210 21.053 5.397 1.00 91.25 154 LYS A O 1
ATOM 1224 N N . SER A 1 155 ? 5.361 19.928 5.936 1.00 91.75 155 SER A N 1
ATOM 1225 C CA . SER A 1 155 ? 4.434 20.897 5.347 1.00 91.75 155 SER A CA 1
ATOM 1226 C C . SER A 1 155 ? 3.094 20.829 6.079 1.00 91.75 155 SER A C 1
ATOM 1228 O O . SER A 1 155 ? 2.657 19.723 6.388 1.00 91.75 155 SER A O 1
ATOM 1230 N N . PRO A 1 156 ? 2.432 21.970 6.347 1.00 88.69 156 PRO A N 1
ATOM 1231 C CA . PRO A 1 156 ? 1.126 21.978 7.009 1.00 88.69 156 PRO A CA 1
ATOM 1232 C C . PRO A 1 156 ? -0.004 21.456 6.108 1.00 88.69 156 PRO A C 1
ATOM 1234 O O . PRO A 1 156 ? -1.028 21.003 6.607 1.00 88.69 156 PRO A O 1
ATOM 1237 N N . VAL A 1 157 ? 0.175 21.493 4.782 1.00 92.50 157 VAL A N 1
ATOM 1238 C CA . VAL A 1 157 ? -0.815 21.007 3.810 1.00 92.50 157 VAL A CA 1
ATOM 1239 C C . VAL A 1 157 ? -0.571 19.523 3.539 1.00 92.50 157 VAL A C 1
ATOM 1241 O O . VAL A 1 157 ? 0.475 19.177 2.984 1.00 92.50 157 VAL A O 1
ATOM 1244 N N . THR A 1 158 ? -1.543 18.660 3.863 1.00 90.62 158 THR A N 1
ATOM 1245 C CA . THR A 1 158 ? -1.425 17.192 3.748 1.00 90.62 158 THR A CA 1
ATOM 1246 C C . THR A 1 158 ? -0.953 16.751 2.361 1.00 90.62 158 THR A C 1
ATOM 1248 O O . THR A 1 158 ? 0.038 16.037 2.243 1.00 90.62 158 THR A O 1
ATOM 1251 N N . GLN A 1 159 ? -1.571 17.256 1.289 1.00 92.88 159 GLN A N 1
ATOM 1252 C CA . GLN A 1 159 ? -1.192 16.900 -0.085 1.00 92.88 159 GLN A CA 1
ATOM 1253 C C . GLN A 1 159 ? 0.255 17.293 -0.431 1.00 92.88 159 GLN A C 1
ATOM 1255 O O . GLN A 1 159 ? 0.993 16.508 -1.027 1.00 92.88 159 GLN A O 1
ATOM 1260 N N . ARG A 1 160 ? 0.705 18.488 -0.015 1.00 93.38 160 ARG A N 1
ATOM 1261 C CA . ARG A 1 160 ? 2.101 18.919 -0.223 1.00 93.38 160 ARG A CA 1
ATOM 1262 C C . ARG A 1 160 ? 3.064 18.075 0.606 1.00 93.38 160 ARG A C 1
ATOM 1264 O O . ARG A 1 160 ? 4.143 17.741 0.122 1.00 93.38 160 ARG A O 1
ATOM 1271 N N . ARG A 1 161 ? 2.681 17.713 1.835 1.00 94.31 161 ARG A N 1
ATOM 1272 C CA . ARG A 1 161 ? 3.456 16.816 2.697 1.00 94.31 161 ARG A CA 1
ATOM 1273 C C . ARG A 1 161 ? 3.632 15.447 2.040 1.00 94.31 161 ARG A C 1
ATOM 1275 O O . ARG A 1 161 ? 4.767 14.997 1.920 1.00 94.31 161 ARG A O 1
ATOM 1282 N N . ILE A 1 162 ? 2.554 14.846 1.537 1.00 94.56 162 ILE A N 1
ATOM 1283 C CA . ILE A 1 162 ? 2.578 13.563 0.818 1.00 94.56 162 ILE A CA 1
ATOM 1284 C C . ILE A 1 162 ? 3.521 13.632 -0.388 1.00 94.56 162 ILE A C 1
ATOM 1286 O O . ILE A 1 162 ? 4.404 12.788 -0.520 1.00 94.56 162 ILE A O 1
ATOM 1290 N N . ALA A 1 163 ? 3.413 14.666 -1.227 1.00 92.44 163 ALA A N 1
ATOM 1291 C CA . ALA A 1 163 ? 4.292 14.826 -2.388 1.00 92.44 163 ALA A CA 1
ATOM 1292 C C . ALA A 1 163 ? 5.782 14.924 -1.999 1.00 92.44 163 ALA A C 1
ATOM 1294 O O . ALA A 1 163 ? 6.639 14.303 -2.634 1.00 92.44 163 ALA A O 1
ATOM 1295 N N . LYS A 1 164 ? 6.100 15.662 -0.925 1.00 92.69 164 LYS A N 1
ATOM 1296 C CA . LYS A 1 164 ? 7.470 15.778 -0.394 1.00 9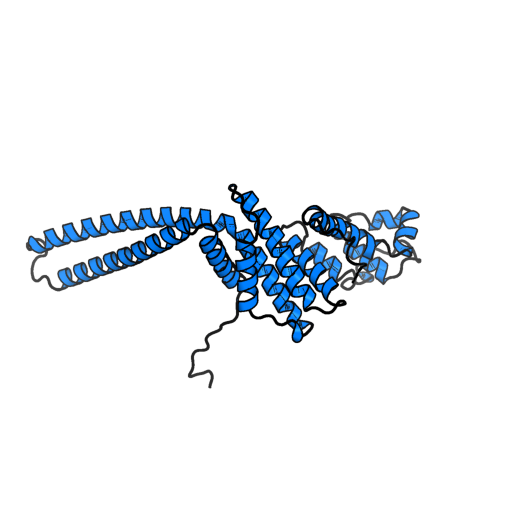2.69 164 LYS A CA 1
ATOM 1297 C C . LYS A 1 164 ? 7.992 14.447 0.150 1.00 92.69 164 LYS A C 1
ATOM 1299 O O . LYS A 1 164 ? 9.130 14.087 -0.154 1.00 92.69 164 LYS A O 1
ATOM 1304 N N . ILE A 1 165 ? 7.167 13.710 0.901 1.00 94.62 165 ILE A N 1
ATOM 1305 C CA . ILE A 1 165 ? 7.494 12.364 1.395 1.00 94.62 165 ILE A CA 1
ATOM 1306 C C . ILE A 1 165 ? 7.807 11.442 0.219 1.00 94.62 165 ILE A C 1
ATOM 1308 O O . ILE A 1 165 ? 8.889 10.865 0.178 1.00 94.62 165 ILE A O 1
ATOM 1312 N N . LEU A 1 166 ? 6.893 11.339 -0.750 1.00 92.69 166 LEU A N 1
ATOM 1313 C CA . LEU A 1 166 ? 7.025 10.447 -1.903 1.00 92.69 166 LEU A CA 1
ATOM 1314 C C . LEU A 1 166 ? 8.330 10.700 -2.660 1.00 92.69 166 LEU A C 1
ATOM 1316 O O . LEU A 1 166 ? 9.082 9.766 -2.934 1.00 92.69 166 LEU A O 1
ATOM 1320 N N . LYS A 1 167 ? 8.632 11.971 -2.944 1.00 89.25 167 LYS A N 1
ATOM 1321 C CA . LYS A 1 167 ? 9.862 12.380 -3.629 1.00 89.25 167 LYS A CA 1
ATOM 1322 C C . LYS A 1 167 ? 11.117 12.028 -2.826 1.00 89.25 167 LYS A C 1
ATOM 1324 O O . LYS A 1 167 ? 12.070 11.475 -3.377 1.00 89.25 167 LYS A O 1
ATOM 1329 N N . PHE A 1 168 ? 11.139 12.352 -1.535 1.00 92.94 168 PHE A N 1
ATOM 1330 C CA . PHE A 1 168 ? 12.308 12.121 -0.688 1.00 92.94 168 PHE A CA 1
ATOM 1331 C C . PHE A 1 168 ? 12.555 10.628 -0.439 1.00 92.94 168 PHE A C 1
ATOM 1333 O O . PHE A 1 168 ? 13.685 10.160 -0.577 1.00 92.94 168 PHE A O 1
ATOM 1340 N N . MET A 1 169 ? 11.500 9.876 -0.122 1.00 93.88 169 MET A N 1
ATOM 1341 C CA . MET A 1 169 ? 11.527 8.430 0.095 1.00 93.88 169 MET A CA 1
ATOM 1342 C C . MET A 1 169 ? 12.066 7.698 -1.126 1.00 93.88 169 MET A C 1
ATOM 1344 O O . MET A 1 169 ? 13.012 6.924 -1.011 1.00 93.88 169 MET A O 1
ATOM 1348 N N . LEU A 1 170 ? 11.515 7.999 -2.299 1.00 91.50 170 LEU A N 1
ATOM 1349 C CA . LEU A 1 170 ? 11.953 7.438 -3.567 1.00 91.50 170 LEU A CA 1
ATOM 1350 C C . LEU A 1 170 ? 13.449 7.674 -3.804 1.00 91.50 170 LEU A C 1
ATOM 1352 O O . LEU A 1 170 ? 14.186 6.729 -4.068 1.00 91.50 170 LEU A O 1
ATOM 1356 N N . MET A 1 171 ? 13.915 8.918 -3.653 1.00 89.50 171 MET A N 1
ATOM 1357 C CA . MET A 1 171 ? 15.330 9.263 -3.817 1.00 89.50 171 MET A CA 1
ATOM 1358 C C . MET A 1 171 ? 16.227 8.552 -2.799 1.00 89.50 171 MET A C 1
ATOM 1360 O O . MET A 1 171 ? 17.319 8.103 -3.149 1.00 89.50 171 MET A O 1
ATOM 1364 N N . ARG A 1 172 ? 15.793 8.456 -1.539 1.00 91.75 172 ARG A N 1
ATOM 1365 C CA . ARG A 1 172 ? 16.567 7.823 -0.467 1.00 91.75 172 ARG A CA 1
ATOM 1366 C C . ARG A 1 172 ? 16.683 6.316 -0.667 1.00 91.75 172 ARG A C 1
ATOM 1368 O O . ARG A 1 172 ? 17.793 5.794 -0.598 1.00 91.75 172 ARG A O 1
ATOM 1375 N N . LEU A 1 173 ? 15.565 5.641 -0.933 1.00 92.25 173 LEU A N 1
ATOM 1376 C CA . LEU A 1 173 ? 15.531 4.201 -1.182 1.00 92.25 173 LEU A CA 1
ATOM 1377 C C . LEU A 1 173 ? 16.318 3.866 -2.448 1.00 92.25 173 LEU A C 1
ATOM 1379 O O . LEU A 1 173 ? 17.200 3.017 -2.392 1.00 92.25 173 LEU A O 1
ATOM 1383 N N . TRP A 1 174 ? 16.093 4.591 -3.549 1.00 90.88 174 TRP A N 1
ATOM 1384 C CA . TRP A 1 174 ? 16.848 4.389 -4.787 1.00 90.88 174 TRP A CA 1
ATOM 1385 C C . TRP A 1 174 ? 18.358 4.487 -4.540 1.00 90.88 174 TRP A C 1
ATOM 1387 O O . TRP A 1 174 ? 19.066 3.521 -4.799 1.00 90.88 174 TRP A O 1
ATOM 1397 N N . LYS A 1 175 ? 18.845 5.574 -3.918 1.00 90.75 175 LYS A N 1
ATOM 1398 C CA . LYS A 1 175 ? 20.277 5.731 -3.590 1.00 90.75 175 LYS A CA 1
ATOM 1399 C C . LYS A 1 175 ? 20.819 4.609 -2.708 1.00 90.75 175 LYS A C 1
ATOM 1401 O O . LYS A 1 175 ? 21.987 4.257 -2.840 1.00 90.75 175 LYS A O 1
ATOM 1406 N N . PHE A 1 176 ? 20.021 4.111 -1.767 1.00 92.62 176 PHE A N 1
ATOM 1407 C CA . PHE A 1 176 ? 20.441 3.038 -0.873 1.00 92.62 176 PHE A CA 1
ATOM 1408 C C . PHE A 1 176 ? 20.621 1.722 -1.636 1.00 92.62 176 PHE A C 1
ATOM 1410 O O . PHE A 1 176 ? 21.687 1.118 -1.554 1.00 92.62 176 PHE A O 1
ATOM 1417 N N . PHE A 1 177 ? 19.627 1.315 -2.427 1.00 90.25 177 PHE A N 1
ATOM 1418 C CA . PHE A 1 177 ? 19.676 0.042 -3.148 1.00 90.25 177 PHE A CA 1
ATOM 1419 C C . PHE A 1 177 ? 20.658 0.068 -4.316 1.00 90.25 177 PHE A C 1
ATOM 1421 O O . PHE A 1 177 ? 21.431 -0.871 -4.468 1.00 90.25 177 PHE A O 1
ATOM 1428 N N . THR A 1 178 ? 20.746 1.163 -5.079 1.00 89.25 178 THR A N 1
ATOM 1429 C CA . THR A 1 178 ? 21.702 1.247 -6.197 1.00 89.25 178 THR A CA 1
ATOM 1430 C C . THR A 1 178 ? 23.164 1.205 -5.761 1.00 89.25 178 THR A C 1
ATOM 1432 O O . THR A 1 178 ? 24.022 0.925 -6.589 1.00 89.25 178 THR A O 1
ATOM 1435 N N . ARG A 1 179 ? 23.473 1.474 -4.484 1.00 90.06 179 ARG A N 1
ATOM 1436 C CA . ARG A 1 179 ? 24.825 1.274 -3.931 1.00 90.06 179 ARG A CA 1
ATOM 1437 C C . ARG A 1 179 ? 25.183 -0.205 -3.772 1.00 90.06 179 ARG A C 1
ATOM 1439 O O . ARG A 1 179 ? 26.362 -0.529 -3.831 1.00 90.06 179 ARG A O 1
ATOM 1446 N N . GLY A 1 180 ? 24.192 -1.068 -3.547 1.00 88.06 180 GLY A N 1
ATOM 1447 C CA . GLY A 1 180 ? 24.376 -2.519 -3.440 1.00 88.06 180 GLY A CA 1
ATOM 1448 C C . GLY A 1 180 ? 24.285 -3.258 -4.779 1.00 88.06 180 GLY A C 1
ATOM 1449 O O . GLY A 1 180 ? 24.699 -4.410 -4.866 1.00 88.06 180 GLY A O 1
ATOM 1450 N N . LEU A 1 181 ? 23.763 -2.611 -5.827 1.00 90.56 181 LEU A N 1
ATOM 1451 C CA . LEU A 1 181 ? 23.627 -3.198 -7.161 1.00 90.56 181 LEU A CA 1
ATOM 1452 C C . LEU A 1 181 ? 24.916 -3.066 -7.981 1.00 90.56 181 LEU A C 1
ATOM 1454 O O . LEU A 1 181 ? 25.665 -2.093 -7.865 1.00 90.56 181 LEU A O 1
ATOM 1458 N N . TYR A 1 182 ? 25.146 -4.020 -8.887 1.00 90.31 182 TYR A N 1
ATOM 1459 C CA . TYR A 1 182 ? 26.184 -3.862 -9.903 1.00 90.31 182 TYR A CA 1
ATOM 1460 C C . TYR A 1 182 ? 25.771 -2.792 -10.915 1.00 90.31 182 TYR A C 1
ATOM 1462 O O . TYR A 1 182 ? 24.599 -2.678 -11.267 1.00 90.31 182 TYR A O 1
ATOM 1470 N N . LYS A 1 183 ? 26.749 -2.058 -11.468 1.00 87.06 183 LYS A N 1
ATOM 1471 C CA . LYS A 1 183 ? 26.501 -0.975 -12.443 1.00 87.06 183 LYS A CA 1
ATOM 1472 C C . LYS A 1 183 ? 25.613 -1.410 -13.621 1.00 87.06 183 LYS A C 1
ATOM 1474 O O . LYS A 1 183 ? 24.774 -0.629 -14.060 1.00 87.06 183 LYS A O 1
ATOM 1479 N N . LYS A 1 184 ? 25.776 -2.651 -14.097 1.00 87.25 184 LYS A N 1
ATOM 1480 C CA . LYS A 1 184 ? 24.970 -3.238 -15.182 1.00 87.25 184 LYS A CA 1
ATOM 1481 C C . LYS A 1 184 ? 23.481 -3.371 -14.820 1.00 87.25 184 LYS A C 1
ATOM 1483 O O . LYS A 1 184 ? 22.626 -3.122 -15.662 1.00 87.25 184 LYS A O 1
ATOM 1488 N N . ASP A 1 185 ? 23.180 -3.682 -13.560 1.00 88.38 185 ASP A N 1
ATOM 1489 C CA . ASP A 1 185 ? 21.826 -3.974 -13.077 1.00 88.38 185 ASP A CA 1
ATOM 1490 C C . ASP A 1 185 ? 21.126 -2.703 -12.558 1.00 88.38 185 ASP A C 1
ATOM 1492 O O . ASP A 1 185 ? 19.899 -2.616 -12.548 1.00 88.38 185 ASP A O 1
ATOM 1496 N N . THR A 1 186 ? 21.890 -1.655 -12.223 1.00 87.12 186 THR A N 1
ATOM 1497 C CA . THR A 1 186 ? 21.369 -0.342 -11.804 1.00 87.12 186 THR A CA 1
ATOM 1498 C C . THR A 1 186 ? 20.454 0.301 -12.849 1.00 87.12 186 THR A C 1
ATOM 1500 O O . THR A 1 186 ? 19.430 0.893 -12.493 1.00 87.12 186 THR A O 1
ATOM 1503 N N . VAL A 1 187 ? 20.796 0.194 -14.138 1.00 84.62 187 VAL A N 1
ATOM 1504 C CA . VAL A 1 187 ? 19.976 0.751 -15.229 1.00 84.62 187 VAL A CA 1
ATOM 1505 C C . VAL A 1 187 ? 18.644 0.009 -15.323 1.00 84.62 187 VAL A C 1
ATOM 1507 O O . VAL A 1 187 ? 17.591 0.643 -15.380 1.00 84.62 187 VAL A O 1
ATOM 1510 N N . MET A 1 188 ? 18.684 -1.323 -15.259 1.00 85.69 188 MET A N 1
ATOM 1511 C CA . MET A 1 188 ? 17.502 -2.184 -15.318 1.00 85.69 188 MET A CA 1
ATOM 1512 C C . MET A 1 188 ? 16.573 -1.951 -14.118 1.00 85.69 188 MET A C 1
ATOM 1514 O O . MET A 1 188 ? 15.368 -1.759 -14.304 1.00 85.69 188 MET A O 1
ATOM 1518 N N . PHE A 1 189 ? 17.127 -1.838 -12.908 1.00 87.62 189 PHE A N 1
ATOM 1519 C CA . PHE A 1 189 ? 16.370 -1.472 -11.709 1.00 87.62 189 PHE A CA 1
ATOM 1520 C C . PHE A 1 189 ? 15.701 -0.099 -11.849 1.00 87.62 189 PHE A C 1
ATOM 1522 O O . PHE A 1 189 ? 14.508 0.048 -11.588 1.00 87.62 189 PHE A O 1
ATOM 1529 N N . THR A 1 190 ? 16.451 0.910 -12.302 1.00 87.00 190 THR A N 1
ATOM 1530 C CA . THR A 1 190 ? 15.949 2.287 -12.424 1.00 87.00 190 THR A CA 1
ATOM 1531 C C . THR A 1 190 ? 14.845 2.395 -13.476 1.00 87.00 190 THR A C 1
ATOM 1533 O O . THR A 1 190 ? 13.825 3.041 -13.230 1.00 87.00 190 THR A O 1
ATOM 1536 N N . LEU A 1 191 ? 15.008 1.724 -14.620 1.00 85.88 191 LEU A N 1
ATOM 1537 C CA . LEU A 1 191 ? 13.990 1.662 -15.666 1.00 85.88 191 LEU A CA 1
ATOM 1538 C C . LEU A 1 191 ? 12.722 0.961 -15.165 1.00 85.88 191 LEU A C 1
ATOM 1540 O O . LEU A 1 191 ? 11.621 1.486 -15.322 1.00 85.88 191 LEU A O 1
ATOM 1544 N N . THR A 1 192 ? 12.873 -0.192 -14.511 1.00 87.69 192 THR A N 1
ATOM 1545 C CA . THR A 1 192 ? 11.735 -0.959 -13.985 1.00 87.69 192 THR A CA 1
ATOM 1546 C C . THR A 1 192 ? 10.988 -0.171 -12.908 1.00 87.69 192 THR A C 1
ATOM 1548 O O . THR A 1 192 ? 9.757 -0.140 -12.909 1.00 87.69 192 THR A O 1
ATOM 1551 N N . LEU A 1 193 ? 11.710 0.539 -12.035 1.00 88.94 193 LEU A N 1
ATOM 1552 C CA . LEU A 1 193 ? 11.126 1.430 -11.035 1.00 88.94 193 LEU A CA 1
ATOM 1553 C C . LEU A 1 193 ? 10.308 2.554 -11.681 1.00 88.94 193 LEU A C 1
ATOM 1555 O O . LEU A 1 193 ? 9.169 2.792 -11.278 1.00 88.94 193 LEU A O 1
ATOM 1559 N N . ALA A 1 194 ? 10.860 3.218 -12.700 1.00 86.50 194 ALA A N 1
ATOM 1560 C CA . ALA A 1 194 ? 10.169 4.284 -13.420 1.00 86.50 194 ALA A CA 1
ATOM 1561 C C . ALA A 1 194 ? 8.893 3.776 -14.112 1.00 86.50 194 ALA A C 1
ATOM 1563 O O . ALA A 1 194 ? 7.843 4.409 -13.997 1.00 86.50 194 ALA A O 1
ATOM 1564 N N . ILE A 1 195 ? 8.956 2.609 -14.763 1.00 84.81 195 ILE A N 1
ATOM 1565 C CA . ILE A 1 195 ? 7.800 1.985 -15.419 1.00 84.81 195 ILE A CA 1
ATOM 1566 C C . ILE A 1 195 ? 6.723 1.617 -14.394 1.00 84.81 195 ILE A C 1
ATOM 1568 O O . ILE A 1 195 ? 5.562 1.973 -14.585 1.00 84.81 195 ILE A O 1
ATOM 1572 N N . ARG A 1 196 ? 7.082 0.956 -13.283 1.00 88.12 196 ARG A N 1
ATOM 1573 C CA . ARG A 1 196 ? 6.113 0.578 -12.238 1.00 88.12 196 ARG A CA 1
ATOM 1574 C C . ARG A 1 196 ? 5.424 1.798 -11.631 1.00 88.12 196 ARG A C 1
ATOM 1576 O O . ARG A 1 196 ? 4.213 1.781 -11.428 1.00 88.12 196 ARG A O 1
ATOM 1583 N N . ILE A 1 197 ? 6.168 2.877 -11.402 1.00 86.94 197 ILE A N 1
ATOM 1584 C CA . ILE A 1 197 ? 5.603 4.144 -10.929 1.00 86.94 197 ILE A CA 1
ATOM 1585 C C . ILE A 1 197 ? 4.673 4.772 -11.976 1.00 86.94 197 ILE A C 1
ATOM 1587 O O . ILE A 1 197 ? 3.598 5.251 -11.620 1.00 86.94 197 ILE A O 1
ATOM 1591 N N . GLY A 1 198 ? 5.065 4.766 -13.253 1.00 82.44 198 GLY A N 1
ATOM 1592 C CA . GLY A 1 198 ? 4.240 5.271 -14.352 1.00 82.44 198 GLY A CA 1
ATOM 1593 C C . GLY A 1 198 ? 2.931 4.496 -14.515 1.00 82.44 198 GLY A C 1
ATOM 1594 O O . GLY A 1 198 ? 1.891 5.109 -14.751 1.00 82.44 198 GLY A O 1
ATOM 1595 N N . LEU A 1 199 ? 2.968 3.176 -14.312 1.00 84.94 199 LEU A N 1
ATOM 1596 C CA . LEU A 1 199 ? 1.784 2.315 -14.276 1.00 84.94 199 LEU A CA 1
ATOM 1597 C C . LEU A 1 199 ? 0.875 2.653 -13.086 1.00 84.94 199 LEU A C 1
ATOM 1599 O O . LEU A 1 199 ? -0.329 2.783 -13.273 1.00 84.94 199 LEU A O 1
ATOM 1603 N N . GLN A 1 200 ? 1.430 2.848 -11.882 1.00 84.81 200 GLN A N 1
ATOM 1604 C CA . GLN A 1 200 ? 0.643 3.222 -10.695 1.00 84.81 200 GLN A CA 1
ATOM 1605 C C . GLN A 1 200 ? -0.064 4.575 -10.880 1.00 84.81 200 GLN A C 1
ATOM 1607 O O . GLN A 1 200 ? -1.204 4.745 -10.463 1.00 84.81 200 GLN A O 1
ATOM 1612 N N . LEU A 1 201 ? 0.603 5.541 -11.519 1.00 82.25 201 LEU A N 1
ATOM 1613 C CA . LEU A 1 201 ? 0.042 6.867 -11.798 1.00 82.25 201 LEU A CA 1
ATOM 1614 C C . LEU A 1 201 ? -0.867 6.898 -13.041 1.00 82.25 201 LEU A C 1
ATOM 1616 O O . LEU A 1 201 ? -1.357 7.966 -13.395 1.00 82.25 201 LEU A O 1
ATOM 1620 N N . ASN A 1 202 ? -1.085 5.762 -13.716 1.00 81.94 202 ASN A N 1
ATOM 1621 C CA . ASN A 1 202 ? -1.808 5.662 -14.992 1.00 81.94 202 ASN A CA 1
ATOM 1622 C C . ASN A 1 202 ? -1.249 6.559 -16.115 1.00 81.94 202 ASN A C 1
ATOM 1624 O O . ASN A 1 202 ? -1.944 6.859 -17.082 1.00 81.94 202 ASN A O 1
ATOM 1628 N N . HIS A 1 203 ? 0.013 6.981 -16.011 1.00 77.62 203 HIS A N 1
ATOM 1629 C CA . HIS A 1 203 ? 0.701 7.723 -17.072 1.00 77.62 203 HIS A CA 1
ATOM 1630 C C . HIS A 1 203 ? 1.179 6.801 -18.196 1.00 77.62 203 HIS A C 1
ATOM 1632 O O . HIS A 1 203 ? 1.387 7.249 -19.319 1.00 77.62 203 HIS A O 1
ATOM 1638 N N . VAL A 1 204 ? 1.372 5.520 -17.878 1.00 75.94 204 VAL A N 1
ATOM 1639 C CA . VAL A 1 204 ? 1.782 4.475 -18.814 1.00 75.94 204 VAL A CA 1
ATOM 1640 C C . VAL A 1 204 ? 0.727 3.380 -18.782 1.00 75.94 204 VAL A C 1
ATOM 1642 O O . VAL A 1 204 ? 0.270 2.984 -17.709 1.00 75.94 204 VAL A O 1
ATOM 1645 N N . ARG A 1 205 ? 0.335 2.873 -19.949 1.00 77.62 205 ARG A N 1
ATOM 1646 C CA . ARG A 1 205 ? -0.598 1.746 -20.063 1.00 77.62 205 ARG A CA 1
ATOM 1647 C C . ARG A 1 205 ? 0.157 0.424 -20.062 1.00 77.62 205 ARG A C 1
ATOM 1649 O O . ARG A 1 205 ? 1.265 0.326 -20.581 1.00 77.62 205 ARG A O 1
ATOM 1656 N N . LYS A 1 206 ? -0.481 -0.633 -19.552 1.00 80.88 206 LYS A N 1
ATOM 1657 C CA . LYS A 1 206 ? 0.081 -1.995 -19.597 1.00 80.88 206 LYS A CA 1
ATOM 1658 C C . LYS A 1 206 ? 0.413 -2.431 -21.028 1.00 80.88 206 LYS A C 1
ATOM 1660 O O . LYS A 1 206 ? 1.471 -3.001 -21.250 1.00 80.88 206 LYS A O 1
ATOM 1665 N N . GLU A 1 207 ? -0.435 -2.065 -21.987 1.00 79.12 207 GLU A N 1
ATOM 1666 C CA . GLU A 1 207 ? -0.234 -2.322 -23.420 1.00 79.12 207 GLU A CA 1
ATOM 1667 C C . GLU A 1 207 ? 1.072 -1.713 -23.955 1.00 79.12 207 GLU A C 1
ATOM 1669 O O . GLU A 1 207 ? 1.785 -2.351 -24.722 1.00 79.12 207 GLU A O 1
ATOM 1674 N N . GLU A 1 208 ? 1.421 -0.497 -23.524 1.00 75.31 208 GLU A N 1
ATOM 1675 C CA . GLU A 1 208 ? 2.649 0.188 -23.952 1.00 75.31 208 GLU A CA 1
ATOM 1676 C C . GLU A 1 208 ? 3.893 -0.507 -23.397 1.00 75.31 208 GLU A C 1
ATOM 1678 O O . GLU A 1 208 ? 4.886 -0.665 -24.105 1.00 75.31 208 GLU A O 1
ATOM 1683 N N . VAL A 1 209 ? 3.822 -0.980 -22.149 1.00 79.12 209 VAL A N 1
ATOM 1684 C CA . VAL A 1 209 ? 4.902 -1.754 -21.521 1.00 79.12 209 VAL A CA 1
ATOM 1685 C C . VAL A 1 209 ? 5.041 -3.128 -22.172 1.00 79.12 209 VAL A C 1
ATOM 1687 O O . VAL A 1 209 ? 6.156 -3.576 -22.422 1.00 79.12 209 VAL A O 1
ATOM 1690 N N . ASP A 1 210 ? 3.931 -3.791 -22.490 1.00 78.50 210 ASP A N 1
ATOM 1691 C CA . ASP A 1 210 ? 3.952 -5.075 -23.189 1.00 78.50 210 ASP A CA 1
ATOM 1692 C C . ASP A 1 210 ? 4.586 -4.950 -24.577 1.00 78.50 210 ASP A C 1
ATOM 1694 O O . ASP A 1 210 ? 5.423 -5.777 -24.937 1.00 78.50 210 ASP A O 1
ATOM 1698 N N . VAL A 1 211 ? 4.245 -3.903 -25.336 1.00 75.31 211 VAL A N 1
ATOM 1699 C CA . VAL A 1 211 ? 4.876 -3.623 -26.635 1.00 75.31 211 VAL A CA 1
ATOM 1700 C C . VAL A 1 211 ? 6.357 -3.283 -26.466 1.00 75.31 211 VAL A C 1
ATOM 1702 O O . VAL A 1 211 ? 7.168 -3.754 -27.258 1.00 75.31 211 VAL A O 1
ATOM 1705 N N . LEU A 1 212 ? 6.743 -2.540 -25.425 1.00 76.94 212 LEU A N 1
ATOM 1706 C CA . LEU A 1 212 ? 8.150 -2.253 -25.135 1.00 76.94 212 LEU A CA 1
ATOM 1707 C C . LEU A 1 212 ? 8.964 -3.526 -24.856 1.00 76.94 212 LEU A C 1
ATOM 1709 O O . LEU A 1 212 ? 10.085 -3.657 -25.340 1.00 76.94 212 LEU A O 1
ATOM 1713 N N . LEU A 1 213 ? 8.414 -4.448 -24.062 1.00 77.06 213 LEU A N 1
ATOM 1714 C CA . LEU A 1 213 ? 9.121 -5.651 -23.618 1.00 77.06 213 LEU A CA 1
ATOM 1715 C C . LEU A 1 213 ? 9.106 -6.771 -24.662 1.00 77.06 213 LEU A C 1
ATOM 1717 O O . LEU A 1 213 ? 10.099 -7.477 -24.822 1.00 77.06 213 LEU A O 1
ATOM 1721 N N . LYS A 1 214 ? 7.977 -6.963 -25.355 1.00 75.06 214 LYS A N 1
ATOM 1722 C CA . LYS A 1 214 ? 7.780 -8.064 -26.313 1.00 75.06 214 LYS A CA 1
ATOM 1723 C C . LYS A 1 214 ? 8.061 -7.642 -27.753 1.00 75.06 214 LYS A C 1
ATOM 1725 O O . LYS A 1 214 ? 8.396 -8.497 -28.573 1.00 75.06 214 LYS A O 1
ATOM 1730 N N . GLY A 1 215 ? 7.917 -6.359 -28.082 1.00 69.62 215 GLY A N 1
ATOM 1731 C CA . GLY A 1 215 ? 8.022 -5.851 -29.448 1.00 69.62 215 GLY A CA 1
ATOM 1732 C C . GLY A 1 215 ? 7.065 -6.554 -30.417 1.00 69.62 215 GLY A C 1
ATOM 1733 O O . GLY A 1 215 ? 5.968 -6.983 -30.058 1.00 69.62 215 GLY A O 1
ATOM 1734 N N . GLY A 1 216 ? 7.518 -6.711 -31.659 1.00 63.34 216 GLY A N 1
ATOM 1735 C CA . GLY A 1 216 ? 6.864 -7.483 -32.715 1.00 63.34 216 GLY A CA 1
ATOM 1736 C C . GLY A 1 216 ? 7.113 -8.987 -32.656 1.00 63.34 216 GLY A C 1
ATOM 1737 O O . GLY A 1 216 ? 6.647 -9.699 -33.537 1.00 63.34 216 GLY A O 1
ATOM 1738 N N . SER A 1 217 ? 7.812 -9.488 -31.635 1.00 67.81 217 SER A N 1
ATOM 1739 C CA . SER A 1 217 ? 8.227 -10.898 -31.539 1.00 67.81 217 SER A CA 1
ATOM 1740 C C . SER A 1 217 ? 7.050 -11.878 -31.482 1.00 67.81 217 SER A C 1
ATOM 1742 O O . SER A 1 217 ? 7.184 -13.031 -31.872 1.00 67.81 217 SER A O 1
ATOM 1744 N N . ALA A 1 218 ? 5.891 -11.422 -31.000 1.00 66.12 218 ALA A N 1
ATOM 1745 C CA . ALA A 1 218 ? 4.660 -12.212 -30.946 1.00 66.12 218 ALA A CA 1
ATOM 1746 C C . ALA A 1 218 ? 3.850 -12.179 -32.258 1.00 66.12 218 ALA A C 1
ATOM 1748 O O . ALA A 1 218 ? 2.806 -12.823 -32.349 1.00 66.12 218 ALA A O 1
ATOM 1749 N N . LEU A 1 219 ? 4.277 -11.398 -33.256 1.00 65.56 219 LEU A N 1
ATOM 1750 C CA . LEU A 1 219 ? 3.575 -11.240 -34.527 1.00 65.56 219 LEU A CA 1
ATOM 1751 C C . LEU A 1 219 ? 4.247 -12.077 -35.615 1.00 65.56 219 LEU A C 1
ATOM 1753 O O . LEU A 1 219 ? 5.465 -12.071 -35.764 1.00 65.56 219 LEU A O 1
ATOM 1757 N N . SER A 1 220 ? 3.432 -12.770 -36.408 1.00 65.44 220 SER A N 1
ATOM 1758 C CA . SER A 1 220 ? 3.882 -13.428 -37.633 1.00 65.44 220 SER A CA 1
ATOM 1759 C C . SER A 1 220 ? 3.734 -12.479 -38.817 1.00 65.44 220 SER A C 1
ATOM 1761 O O . SER A 1 220 ? 2.750 -11.743 -38.923 1.00 65.44 220 SER A O 1
ATOM 1763 N N . ILE A 1 221 ? 4.685 -12.535 -39.751 1.00 61.78 221 ILE A N 1
ATOM 1764 C CA . ILE A 1 221 ? 4.667 -11.756 -41.002 1.00 61.78 221 ILE A CA 1
ATOM 1765 C C . ILE A 1 221 ? 3.393 -12.039 -41.804 1.00 61.78 221 ILE A C 1
ATOM 1767 O O . ILE A 1 221 ? 2.881 -11.146 -42.467 1.00 61.78 221 ILE A O 1
ATOM 1771 N N . GLN A 1 222 ? 2.850 -13.254 -41.695 1.00 61.72 222 GLN A N 1
ATOM 1772 C CA . GLN A 1 222 ? 1.640 -13.683 -42.402 1.00 61.72 222 GLN A CA 1
ATOM 1773 C C . GLN A 1 222 ? 0.364 -13.002 -41.888 1.00 61.72 222 GLN A C 1
ATOM 1775 O O . GLN A 1 222 ? -0.626 -12.926 -42.606 1.00 61.72 222 GLN A O 1
ATOM 1780 N N . THR A 1 223 ? 0.376 -12.509 -40.649 1.00 63.19 223 THR A N 1
ATOM 1781 C CA . THR A 1 223 ? -0.763 -11.820 -40.020 1.00 63.19 223 THR A CA 1
ATOM 1782 C C . THR A 1 223 ? -0.673 -10.297 -40.180 1.00 63.19 223 THR A C 1
ATOM 1784 O O . THR A 1 223 ? -1.576 -9.579 -39.756 1.00 63.19 223 THR A O 1
ATOM 1787 N N . CYS A 1 224 ? 0.428 -9.787 -40.743 1.00 61.25 224 CYS A N 1
ATOM 1788 C CA . CYS A 1 224 ? 0.693 -8.359 -40.896 1.00 61.25 224 CYS A CA 1
ATOM 1789 C C . CYS A 1 224 ? 0.358 -7.877 -42.320 1.00 61.25 224 CYS A C 1
ATOM 1791 O O . CYS A 1 224 ? 0.431 -8.669 -43.261 1.00 61.25 224 CYS A O 1
ATOM 1793 N N . PRO A 1 225 ? 0.055 -6.577 -42.511 1.00 67.06 225 PRO A N 1
ATOM 1794 C CA . PRO A 1 225 ? -0.070 -5.988 -43.842 1.00 67.06 225 PRO A CA 1
ATOM 1795 C C . PRO A 1 225 ? 1.185 -6.238 -44.699 1.00 67.06 225 PRO A C 1
ATOM 1797 O O . PRO A 1 225 ? 2.292 -6.350 -44.144 1.00 67.06 225 PRO A O 1
ATOM 1800 N N . PRO A 1 226 ? 1.043 -6.319 -46.038 1.00 66.69 226 PRO A N 1
ATOM 1801 C CA . PRO A 1 226 ? 2.170 -6.552 -46.930 1.00 66.69 226 PRO A CA 1
ATOM 1802 C C . PRO A 1 226 ? 3.203 -5.437 -46.777 1.00 66.69 226 PRO A C 1
ATOM 1804 O O . PRO A 1 226 ? 2.863 -4.266 -46.616 1.00 66.69 226 PRO A O 1
ATOM 1807 N N . LYS A 1 227 ? 4.483 -5.815 -46.817 1.00 67.19 227 LYS A N 1
ATOM 1808 C CA . LYS A 1 227 ? 5.585 -4.871 -46.627 1.00 67.19 227 LYS A CA 1
ATOM 1809 C C . LYS A 1 227 ? 5.538 -3.778 -47.706 1.00 67.19 227 LYS A C 1
ATOM 1811 O O . LYS A 1 227 ? 5.544 -4.122 -48.889 1.00 67.19 227 LYS A O 1
ATOM 1816 N N . PRO A 1 228 ? 5.587 -2.490 -47.328 1.00 65.62 228 PRO A N 1
ATOM 1817 C CA . PRO A 1 228 ? 5.530 -1.381 -48.275 1.00 65.62 228 PRO A CA 1
ATOM 1818 C C . PRO A 1 228 ? 6.811 -1.264 -49.105 1.00 65.62 228 PRO A C 1
ATOM 1820 O O . PRO A 1 228 ? 6.782 -0.735 -50.212 1.00 65.62 228 PRO A O 1
ATOM 1823 N N . ALA A 1 229 ? 7.942 -1.784 -48.611 1.00 65.25 229 ALA A N 1
ATOM 1824 C CA . ALA A 1 229 ? 9.197 -1.761 -49.347 1.00 65.25 229 ALA A CA 1
ATOM 1825 C C . ALA A 1 229 ? 10.130 -2.929 -48.994 1.00 65.25 229 ALA A C 1
ATOM 1827 O O . ALA A 1 229 ? 10.196 -3.375 -47.850 1.00 65.25 229 ALA A O 1
ATOM 1828 N N . ARG A 1 230 ? 10.911 -3.387 -49.985 1.00 65.25 230 ARG A N 1
ATOM 1829 C CA . ARG A 1 230 ? 11.863 -4.511 -49.854 1.00 65.25 230 ARG A CA 1
ATOM 1830 C C . ARG A 1 230 ? 13.072 -4.222 -48.956 1.00 65.25 230 ARG A C 1
ATOM 1832 O O . ARG A 1 230 ? 13.758 -5.157 -48.571 1.00 65.25 230 ARG A O 1
ATOM 1839 N N . TRP A 1 231 ? 13.351 -2.953 -48.653 1.00 73.69 231 TRP A N 1
ATOM 1840 C CA . TRP A 1 231 ? 14.501 -2.556 -47.834 1.00 73.69 231 TRP A CA 1
ATOM 1841 C C . TRP A 1 231 ? 14.246 -2.688 -46.324 1.00 73.69 231 TRP A C 1
ATOM 1843 O O . TRP A 1 231 ? 15.201 -2.622 -45.560 1.00 73.69 231 TRP A O 1
ATOM 1853 N N . ILE A 1 232 ? 12.993 -2.879 -45.887 1.00 70.31 232 ILE A N 1
ATOM 1854 C CA . ILE A 1 232 ? 12.643 -3.016 -44.467 1.00 70.31 232 ILE A CA 1
ATOM 1855 C C . ILE A 1 232 ? 12.863 -4.471 -44.034 1.00 70.31 232 ILE A C 1
ATOM 1857 O O . ILE A 1 232 ? 12.169 -5.360 -44.542 1.00 70.31 232 ILE A O 1
ATOM 1861 N N . PRO A 1 233 ? 13.768 -4.730 -43.074 1.00 75.69 233 PRO A N 1
ATOM 1862 C CA . PRO A 1 233 ? 13.946 -6.059 -42.516 1.00 75.69 233 PRO A CA 1
ATOM 1863 C C . PRO A 1 233 ? 12.684 -6.556 -41.803 1.00 75.69 233 PRO A C 1
ATOM 1865 O O . PRO A 1 233 ? 11.946 -5.796 -41.172 1.00 75.69 233 PRO A O 1
ATOM 1868 N N . ASP A 1 234 ? 12.457 -7.860 -41.866 1.00 74.69 234 ASP A N 1
ATOM 1869 C CA . ASP A 1 234 ? 11.267 -8.536 -41.350 1.00 74.69 234 ASP A CA 1
ATOM 1870 C C . ASP A 1 234 ? 11.002 -8.246 -39.867 1.00 74.69 234 ASP A C 1
ATOM 1872 O O . ASP A 1 234 ? 9.878 -7.931 -39.483 1.00 74.69 234 ASP A O 1
ATOM 1876 N N . ASN A 1 235 ? 12.051 -8.271 -39.045 1.00 73.00 235 ASN A N 1
ATOM 1877 C CA . ASN A 1 235 ? 11.994 -7.949 -37.617 1.00 73.00 235 ASN A CA 1
ATOM 1878 C C . ASN A 1 235 ? 11.554 -6.498 -37.351 1.00 73.00 235 ASN A C 1
ATOM 1880 O O . ASN A 1 235 ? 10.777 -6.240 -36.433 1.00 73.00 235 ASN A O 1
ATOM 1884 N N . VAL A 1 236 ? 12.020 -5.548 -38.161 1.00 74.31 236 VAL A N 1
ATOM 1885 C CA . VAL A 1 236 ? 11.647 -4.136 -38.047 1.00 74.31 236 VAL A CA 1
ATOM 1886 C C . VAL A 1 236 ? 10.188 -3.944 -38.442 1.00 74.31 236 VAL A C 1
ATOM 1888 O O . VAL A 1 236 ? 9.462 -3.250 -37.737 1.00 74.31 236 VAL A O 1
ATOM 1891 N N . TRP A 1 237 ? 9.728 -4.602 -39.508 1.00 74.69 237 TRP A N 1
ATOM 1892 C CA . TRP A 1 237 ? 8.329 -4.527 -39.933 1.00 74.69 237 TRP A CA 1
ATOM 1893 C C . TRP A 1 237 ? 7.364 -5.060 -38.870 1.00 74.69 237 TRP A C 1
ATOM 1895 O O . TRP A 1 237 ? 6.357 -4.422 -38.562 1.00 74.69 237 TRP A O 1
ATOM 1905 N N . LEU A 1 238 ? 7.707 -6.189 -38.247 1.00 74.06 238 LEU A N 1
ATOM 1906 C CA . LEU A 1 238 ? 6.933 -6.746 -37.139 1.00 74.06 238 LEU A CA 1
ATOM 1907 C C . LEU A 1 238 ? 6.882 -5.792 -35.938 1.00 74.06 238 LEU A C 1
ATOM 1909 O O . LEU A 1 238 ? 5.818 -5.608 -35.346 1.00 74.06 238 LEU A O 1
ATOM 1913 N N . ASN A 1 239 ? 8.002 -5.147 -35.599 1.00 74.25 239 ASN A N 1
ATOM 1914 C CA . ASN A 1 239 ? 8.057 -4.155 -34.523 1.00 74.25 239 ASN A CA 1
ATOM 1915 C C . ASN A 1 239 ? 7.212 -2.913 -34.837 1.00 74.25 239 ASN A C 1
ATOM 1917 O O . ASN A 1 239 ? 6.465 -2.451 -33.978 1.00 74.25 239 ASN A O 1
ATOM 1921 N N . VAL A 1 240 ? 7.278 -2.401 -36.069 1.00 72.12 240 VAL A N 1
ATOM 1922 C CA . VAL A 1 240 ? 6.462 -1.263 -36.524 1.00 72.12 240 VAL A CA 1
ATOM 1923 C C . VAL A 1 240 ? 4.975 -1.605 -36.447 1.00 72.12 240 VAL A C 1
ATOM 1925 O O . VAL A 1 240 ? 4.187 -0.805 -35.944 1.00 72.12 240 VAL A O 1
ATOM 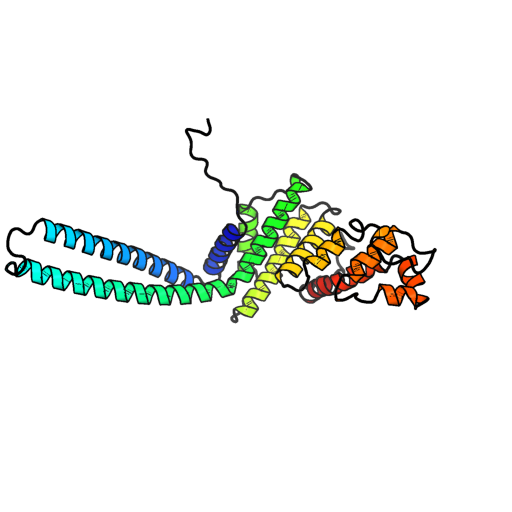1928 N N . ASN A 1 241 ? 4.586 -2.816 -36.853 1.00 74.06 241 ASN A N 1
ATOM 1929 C CA . ASN A 1 241 ? 3.197 -3.251 -36.758 1.00 74.06 241 ASN A CA 1
ATOM 1930 C C . ASN A 1 241 ? 2.734 -3.434 -35.300 1.00 74.06 241 ASN A C 1
ATOM 1932 O O . ASN A 1 241 ? 1.593 -3.122 -34.970 1.00 74.06 241 ASN A O 1
ATOM 1936 N N . ALA A 1 242 ? 3.609 -3.894 -34.400 1.00 71.38 242 ALA A N 1
ATOM 1937 C CA . ALA A 1 242 ? 3.303 -3.953 -32.969 1.00 71.38 242 ALA A CA 1
ATOM 1938 C C . ALA A 1 242 ? 3.096 -2.558 -32.363 1.00 71.38 242 ALA A C 1
ATOM 1940 O O . ALA A 1 242 ? 2.146 -2.356 -31.609 1.00 71.38 242 ALA A O 1
ATOM 1941 N N . ILE A 1 243 ? 3.934 -1.589 -32.738 1.00 71.25 243 ILE A N 1
ATOM 1942 C CA . ILE A 1 243 ? 3.824 -0.193 -32.294 1.00 71.25 243 ILE A CA 1
ATOM 1943 C C . ILE A 1 243 ? 2.564 0.466 -32.865 1.00 71.25 243 ILE A C 1
ATOM 1945 O O . ILE A 1 243 ? 1.890 1.198 -32.148 1.00 71.25 243 ILE A O 1
ATOM 1949 N N . SER A 1 244 ? 2.181 0.154 -34.107 1.00 71.19 244 SER A N 1
ATOM 1950 C CA . SER A 1 244 ? 0.970 0.693 -34.743 1.00 71.19 244 SER A CA 1
ATOM 1951 C C . SER A 1 244 ? -0.326 0.343 -34.008 1.00 71.19 244 SER A C 1
ATOM 1953 O O . SER A 1 244 ? -1.337 1.014 -34.208 1.00 71.19 244 SER A O 1
ATOM 1955 N N . LYS A 1 245 ? -0.324 -0.697 -33.164 1.00 72.62 245 LYS A N 1
ATOM 1956 C CA . LYS A 1 245 ? -1.478 -1.051 -32.321 1.00 72.62 245 LYS A CA 1
ATOM 1957 C C . LYS A 1 245 ? -1.684 -0.072 -31.161 1.00 72.62 245 LYS A C 1
ATOM 1959 O O . LYS A 1 245 ? -2.751 -0.067 -30.552 1.00 72.62 245 LYS A O 1
ATOM 1964 N N . LEU A 1 246 ? -0.686 0.752 -30.840 1.00 69.25 246 LEU A N 1
ATOM 1965 C CA . LEU A 1 246 ? -0.787 1.768 -29.800 1.00 69.25 246 LEU A CA 1
ATOM 1966 C C . LEU A 1 246 ? -1.541 2.991 -30.324 1.00 69.25 246 LEU A C 1
ATOM 1968 O O . LEU A 1 246 ? -1.262 3.498 -31.408 1.00 69.25 246 LEU A O 1
ATOM 1972 N N . ARG A 1 247 ? -2.445 3.538 -29.502 1.00 67.56 247 ARG A N 1
ATOM 1973 C CA . ARG A 1 247 ? -3.277 4.697 -29.884 1.00 67.56 247 ARG A CA 1
ATOM 1974 C C . ARG A 1 247 ? -2.456 5.912 -30.324 1.00 67.56 247 ARG A C 1
ATOM 1976 O O . ARG A 1 247 ? -2.877 6.636 -31.215 1.00 67.56 247 ARG A O 1
ATOM 1983 N N . SER A 1 248 ? -1.296 6.118 -29.702 1.00 67.12 248 SER A N 1
ATOM 1984 C CA . SER A 1 248 ? -0.405 7.254 -29.969 1.00 67.12 248 SER A CA 1
ATOM 1985 C C . SER A 1 248 ? 0.374 7.123 -31.283 1.00 67.12 248 SER A C 1
ATOM 1987 O O . SER A 1 248 ? 0.912 8.112 -31.764 1.00 67.12 248 SER A O 1
ATOM 1989 N N . PHE A 1 249 ? 0.439 5.917 -31.853 1.00 65.44 249 PHE A N 1
ATOM 1990 C CA . PHE A 1 249 ? 1.194 5.598 -33.068 1.00 65.44 249 PHE A CA 1
ATOM 1991 C C . PHE A 1 249 ? 0.292 5.036 -34.176 1.00 65.44 249 PHE A C 1
ATOM 1993 O O . PHE A 1 249 ? 0.765 4.398 -35.119 1.00 65.44 249 PHE A O 1
ATOM 2000 N N . ASN A 1 250 ? -1.016 5.271 -34.065 1.00 63.06 250 ASN A N 1
ATOM 2001 C CA . ASN A 1 250 ? -1.974 4.853 -35.072 1.00 63.06 250 ASN A CA 1
ATOM 2002 C C . ASN A 1 250 ? -1.699 5.622 -36.378 1.00 63.06 250 ASN A C 1
ATOM 2004 O O . ASN A 1 250 ? -1.683 6.852 -36.376 1.00 63.06 250 ASN A O 1
ATOM 2008 N N . GLY A 1 251 ? -1.431 4.900 -37.468 1.00 63.81 251 GLY A N 1
ATOM 2009 C CA . GLY A 1 251 ? -1.051 5.480 -38.764 1.00 63.81 251 GLY A CA 1
ATOM 2010 C C . GLY A 1 251 ? 0.456 5.527 -39.052 1.00 63.81 251 GLY A C 1
ATOM 2011 O O . GLY A 1 251 ? 0.849 5.987 -40.123 1.00 63.81 251 GLY A O 1
ATOM 2012 N N . ILE A 1 252 ? 1.321 5.009 -38.165 1.00 68.25 252 ILE A N 1
ATOM 2013 C CA . ILE A 1 252 ? 2.772 4.944 -38.438 1.00 68.25 252 ILE A CA 1
ATOM 2014 C C . ILE A 1 252 ? 3.087 4.073 -39.668 1.00 68.25 252 ILE A C 1
ATOM 2016 O O . ILE A 1 252 ? 4.025 4.346 -40.411 1.00 68.25 252 ILE A O 1
ATOM 2020 N N . VAL A 1 253 ? 2.258 3.056 -39.920 1.00 68.38 253 VAL A N 1
ATOM 2021 C CA . VAL A 1 253 ? 2.344 2.165 -41.088 1.00 68.38 253 VAL A CA 1
ATOM 2022 C C . VAL A 1 253 ? 2.124 2.937 -42.396 1.00 68.38 253 VAL A C 1
ATOM 2024 O O . VAL A 1 253 ? 2.868 2.748 -43.362 1.00 68.38 253 VAL A O 1
ATOM 2027 N N . ASP A 1 254 ? 1.169 3.866 -42.408 1.00 66.56 254 ASP A N 1
ATOM 2028 C CA . ASP A 1 254 ? 0.855 4.689 -43.580 1.00 66.56 254 ASP A CA 1
ATOM 2029 C C . ASP A 1 254 ? 1.925 5.766 -43.810 1.00 66.56 254 ASP A C 1
ATOM 2031 O O . ASP A 1 254 ? 2.321 6.032 -44.948 1.00 66.56 254 ASP A O 1
ATOM 2035 N N . GLN A 1 255 ? 2.471 6.335 -42.729 1.00 64.56 255 GLN A N 1
ATOM 2036 C CA . GLN A 1 255 ? 3.570 7.308 -42.785 1.00 64.56 255 GLN A CA 1
ATOM 2037 C C . GLN A 1 255 ? 4.870 6.696 -43.324 1.00 64.56 255 GLN A C 1
ATOM 2039 O O . GLN A 1 255 ? 5.543 7.305 -44.157 1.00 64.56 255 GLN A O 1
ATOM 2044 N N . VAL A 1 256 ? 5.202 5.470 -42.909 1.00 64.94 256 VAL A N 1
ATOM 2045 C CA . VAL A 1 256 ? 6.363 4.722 -43.428 1.00 64.94 256 VAL A CA 1
ATOM 2046 C C . VAL A 1 256 ? 6.200 4.390 -44.917 1.00 64.94 256 VAL A C 1
ATOM 2048 O O . VAL A 1 256 ? 7.192 4.297 -45.637 1.00 64.94 256 VAL A O 1
ATOM 2051 N N . SER A 1 257 ? 4.960 4.253 -45.391 1.00 61.34 257 SER A N 1
ATOM 2052 C CA . SER A 1 257 ? 4.650 3.956 -46.793 1.00 61.34 257 SER A CA 1
ATOM 2053 C C . SER A 1 257 ? 4.684 5.194 -47.703 1.00 61.34 257 SER A C 1
ATOM 2055 O O . SER A 1 257 ? 4.870 5.052 -48.908 1.00 61.34 257 SER A O 1
ATOM 2057 N N . THR A 1 258 ? 4.522 6.402 -47.148 1.00 58.66 258 THR A N 1
ATOM 2058 C CA . THR A 1 258 ? 4.377 7.656 -47.916 1.00 58.66 258 THR A CA 1
ATOM 2059 C C . THR A 1 258 ? 5.592 8.587 -47.868 1.00 58.66 258 THR A C 1
ATOM 2061 O O . THR A 1 258 ? 5.818 9.308 -48.837 1.00 58.66 258 THR A O 1
ATOM 2064 N N . HIS A 1 259 ? 6.391 8.594 -46.794 1.00 55.91 259 HIS A N 1
ATOM 2065 C CA . HIS A 1 259 ? 7.507 9.540 -46.634 1.00 55.91 259 HIS A CA 1
ATOM 2066 C C . HIS A 1 259 ? 8.890 8.898 -46.833 1.00 55.91 259 HIS A C 1
ATOM 2068 O O . HIS A 1 259 ? 9.267 7.958 -46.132 1.00 55.91 259 HIS A O 1
ATOM 2074 N N . SER A 1 260 ? 9.719 9.494 -47.702 1.00 50.34 260 SER A N 1
ATOM 2075 C CA . SER A 1 260 ? 11.148 9.161 -47.861 1.00 50.34 260 SER A CA 1
ATOM 2076 C C . SER A 1 260 ? 11.971 9.370 -46.581 1.00 50.34 260 SER A C 1
ATOM 2078 O O . SER A 1 260 ? 13.023 8.758 -46.423 1.00 50.34 260 SER A O 1
ATOM 2080 N N . GLU A 1 261 ? 11.483 10.183 -45.638 1.00 50.81 261 GLU A N 1
ATOM 2081 C CA . GLU A 1 261 ? 12.098 10.408 -44.321 1.00 50.81 261 GLU A CA 1
ATOM 2082 C C . GLU A 1 261 ? 11.908 9.236 -43.342 1.00 50.81 261 GLU A C 1
ATOM 2084 O O . GLU A 1 261 ? 12.768 9.003 -42.488 1.00 50.81 261 GLU A O 1
ATOM 2089 N N . GLY A 1 262 ? 10.848 8.430 -43.503 1.00 50.69 262 GLY A N 1
ATOM 2090 C CA . GLY A 1 262 ? 10.648 7.201 -42.724 1.00 50.69 262 GLY A CA 1
ATOM 2091 C C . GLY A 1 262 ? 11.775 6.187 -42.945 1.00 50.69 262 GLY A C 1
ATOM 2092 O O . GLY A 1 262 ? 12.151 5.452 -42.033 1.00 50.69 262 GLY A O 1
ATOM 2093 N N . ARG A 1 263 ? 12.398 6.228 -44.129 1.00 50.28 263 ARG A N 1
ATOM 2094 C CA . ARG A 1 263 ? 13.579 5.436 -44.483 1.00 50.28 263 ARG A CA 1
ATOM 2095 C C . ARG A 1 263 ? 14.794 5.783 -43.626 1.00 50.28 263 ARG A C 1
ATOM 2097 O O . ARG A 1 263 ? 15.426 4.885 -43.083 1.00 50.28 263 ARG A O 1
ATOM 2104 N N . HIS A 1 264 ? 15.038 7.073 -43.394 1.00 50.03 264 HIS A N 1
ATOM 2105 C CA . HIS A 1 264 ? 16.162 7.554 -42.581 1.00 50.03 264 HIS A CA 1
ATOM 2106 C C . HIS A 1 264 ? 15.971 7.274 -41.083 1.00 50.03 264 HIS A C 1
ATOM 2108 O O . HIS A 1 264 ? 16.931 6.977 -40.371 1.00 50.03 264 HIS A O 1
ATOM 2114 N N . ALA A 1 265 ? 14.729 7.341 -40.592 1.00 50.59 265 ALA A N 1
ATOM 2115 C CA . ALA A 1 265 ? 14.394 7.037 -39.199 1.00 50.59 265 ALA A CA 1
ATOM 2116 C C . ALA A 1 265 ? 14.530 5.537 -38.874 1.00 50.59 265 ALA A C 1
ATOM 2118 O O . ALA A 1 265 ? 14.981 5.177 -37.780 1.00 50.59 265 ALA A O 1
ATOM 2119 N N . VAL A 1 266 ? 14.168 4.672 -39.829 1.00 52.12 266 VAL A N 1
ATOM 2120 C CA . VAL A 1 266 ? 14.294 3.213 -39.717 1.00 52.12 266 VAL A CA 1
ATOM 2121 C C . VAL A 1 266 ? 15.749 2.760 -39.889 1.00 52.12 266 VAL A C 1
ATOM 2123 O O . VAL A 1 266 ? 16.230 1.977 -39.071 1.00 52.12 266 VAL A O 1
ATOM 2126 N N . GLU A 1 267 ? 16.478 3.283 -40.882 1.00 48.41 267 GLU A N 1
ATOM 2127 C CA . GLU A 1 267 ? 17.887 2.929 -41.133 1.00 48.41 267 GLU A CA 1
ATOM 2128 C C . GLU A 1 267 ? 18.823 3.340 -39.985 1.00 48.41 267 GLU A C 1
ATOM 2130 O O . GLU A 1 267 ? 19.785 2.634 -39.692 1.00 48.41 267 GLU A O 1
ATOM 2135 N N . LYS A 1 268 ? 18.528 4.434 -39.271 1.00 48.38 268 LYS A N 1
ATOM 2136 C CA . LYS A 1 268 ? 19.317 4.858 -38.101 1.00 48.38 268 LYS A CA 1
ATOM 2137 C C . LYS A 1 268 ? 18.965 4.134 -36.793 1.00 48.38 268 LYS A C 1
ATOM 2139 O O . LYS A 1 268 ? 19.546 4.462 -35.761 1.00 48.38 268 LYS A O 1
ATOM 2144 N N . GLY A 1 269 ? 17.995 3.212 -36.784 1.00 47.66 269 GLY A N 1
ATOM 2145 C CA . GLY A 1 269 ? 17.531 2.556 -35.551 1.00 47.66 269 GLY A CA 1
ATOM 2146 C C . GLY A 1 269 ? 16.958 3.527 -34.502 1.00 47.66 269 GLY A C 1
ATOM 2147 O O . GLY A 1 269 ? 16.864 3.195 -33.321 1.00 47.66 269 GLY A O 1
ATOM 2148 N N . LEU A 1 270 ? 16.582 4.746 -34.912 1.00 42.19 270 LEU A N 1
ATOM 2149 C CA . LEU A 1 270 ? 16.163 5.829 -34.012 1.00 42.19 270 LEU A CA 1
ATOM 2150 C C . LEU A 1 270 ? 14.737 5.642 -33.468 1.00 42.19 270 LEU A C 1
ATOM 2152 O O . LEU A 1 270 ? 14.399 6.218 -32.431 1.00 42.19 270 LEU A O 1
ATOM 2156 N N . LEU A 1 271 ? 13.920 4.813 -34.124 1.00 45.69 271 LEU A N 1
ATOM 2157 C CA . LEU A 1 271 ? 12.536 4.527 -33.727 1.00 45.69 271 LEU A CA 1
ATOM 2158 C C . LEU A 1 271 ? 12.424 3.666 -32.457 1.00 45.69 271 LEU A C 1
ATOM 2160 O O . LEU A 1 271 ? 11.527 3.888 -31.650 1.00 45.69 271 LEU A O 1
ATOM 2164 N N . THR A 1 272 ? 13.329 2.710 -32.234 1.00 39.50 272 THR A N 1
ATOM 2165 C CA . THR A 1 272 ? 13.207 1.741 -31.125 1.00 39.50 272 THR A CA 1
ATOM 2166 C C . THR A 1 272 ? 13.774 2.238 -29.805 1.00 39.50 272 THR A C 1
ATOM 2168 O O . THR A 1 272 ? 13.275 1.858 -28.751 1.00 39.50 272 THR A O 1
ATOM 2171 N N . VAL A 1 273 ? 14.807 3.082 -29.840 1.00 35.78 273 VAL A N 1
ATOM 2172 C CA . VAL A 1 273 ? 15.537 3.464 -28.625 1.00 35.78 273 VAL A CA 1
ATOM 2173 C C . VAL A 1 273 ? 15.395 4.947 -28.329 1.00 35.78 273 VAL A C 1
ATOM 2175 O O . VAL A 1 273 ? 15.093 5.277 -27.196 1.00 35.78 273 VAL A O 1
ATOM 2178 N N . SER A 1 274 ? 15.513 5.851 -29.308 1.00 31.88 274 SER A N 1
ATOM 2179 C CA . SER A 1 274 ? 15.501 7.299 -29.039 1.00 31.88 274 SER A CA 1
ATOM 2180 C C . SER A 1 274 ? 14.099 7.872 -28.823 1.00 31.88 274 SER A C 1
ATOM 2182 O O . SER A 1 274 ? 13.949 8.739 -27.975 1.00 31.88 274 SER A O 1
ATOM 2184 N N . GLN A 1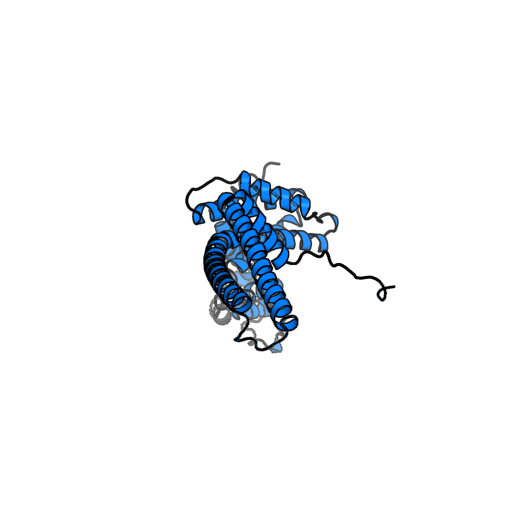 275 ? 13.060 7.389 -29.513 1.00 39.25 275 GLN A N 1
ATOM 2185 C CA . GLN A 1 275 ? 11.681 7.861 -29.291 1.00 39.25 275 GLN A CA 1
ATOM 2186 C C . GLN A 1 275 ? 11.037 7.233 -28.055 1.00 39.25 275 GLN A C 1
ATOM 2188 O O . GLN A 1 275 ? 10.389 7.933 -27.284 1.00 39.25 275 GLN A O 1
ATOM 2193 N N . VAL A 1 276 ? 11.306 5.951 -27.811 1.00 38.19 276 VAL A N 1
ATOM 2194 C CA . VAL A 1 276 ? 10.996 5.268 -26.552 1.00 38.19 276 VAL A CA 1
ATOM 2195 C C . VAL A 1 276 ? 11.742 5.950 -25.405 1.00 38.19 276 VAL A C 1
ATOM 2197 O O . VAL A 1 276 ? 11.102 6.411 -24.468 1.00 38.19 276 VAL A O 1
ATOM 2200 N N . LEU A 1 277 ? 13.062 6.151 -25.507 1.00 35.66 277 LEU A N 1
ATOM 2201 C CA . LEU A 1 277 ? 13.817 6.932 -24.525 1.00 35.66 277 LEU A CA 1
ATOM 2202 C C . LEU A 1 277 ? 13.427 8.398 -24.494 1.00 35.66 277 LEU A C 1
ATOM 2204 O O . LEU A 1 277 ? 13.723 8.966 -23.473 1.00 35.66 277 LEU A O 1
ATOM 2208 N N . ASN A 1 278 ? 12.799 9.018 -25.499 1.00 34.97 278 ASN A N 1
ATOM 2209 C CA . ASN A 1 278 ? 12.302 10.402 -25.430 1.00 34.97 278 ASN A CA 1
ATOM 2210 C C . ASN A 1 278 ? 10.931 10.488 -24.761 1.00 34.97 278 ASN A C 1
ATOM 2212 O O . ASN A 1 278 ? 10.686 11.422 -24.010 1.00 34.97 278 ASN A O 1
ATOM 2216 N N . PHE A 1 279 ? 10.071 9.487 -24.938 1.00 36.97 279 PHE A N 1
ATOM 2217 C CA . PHE A 1 279 ? 8.817 9.344 -24.196 1.00 36.97 279 PHE A CA 1
ATOM 2218 C C . PHE A 1 279 ? 9.101 8.998 -22.727 1.00 36.97 279 PHE A C 1
ATOM 2220 O O . PHE A 1 279 ? 8.585 9.628 -21.802 1.00 36.97 279 PHE A O 1
ATOM 2227 N N . TYR A 1 280 ? 10.036 8.070 -22.505 1.00 39.62 280 TYR A N 1
ATOM 2228 C CA . TYR A 1 280 ? 10.574 7.766 -21.190 1.00 39.62 280 TYR A CA 1
ATOM 2229 C C . TYR A 1 280 ? 11.531 8.841 -20.695 1.00 39.62 280 TYR A C 1
ATOM 2231 O O . TYR A 1 280 ? 11.575 8.989 -19.497 1.00 39.62 280 TYR A O 1
ATOM 2239 N N . HIS A 1 281 ? 12.207 9.656 -21.513 1.00 34.41 281 HIS A N 1
ATOM 2240 C CA . HIS A 1 281 ? 12.929 10.864 -21.075 1.00 34.41 281 HIS A CA 1
ATOM 2241 C C . HIS A 1 281 ? 11.936 11.945 -20.741 1.00 34.41 281 HIS A C 1
ATOM 2243 O O . HIS A 1 281 ? 12.251 12.732 -19.887 1.00 34.41 281 HIS A O 1
ATOM 2249 N N . LEU A 1 282 ? 10.743 12.018 -21.318 1.00 33.47 282 LEU A N 1
ATOM 2250 C CA . LEU A 1 282 ? 9.723 12.924 -20.809 1.00 33.47 282 LEU A CA 1
ATOM 2251 C C . LEU A 1 282 ? 9.210 12.441 -19.461 1.00 33.47 282 LEU A C 1
ATOM 2253 O O . LEU A 1 282 ? 8.957 13.280 -18.615 1.00 33.47 282 LEU A O 1
ATOM 2257 N N . SER A 1 283 ? 9.161 11.129 -19.212 1.00 35.16 283 SER A N 1
ATOM 2258 C CA . SER A 1 283 ? 8.785 10.555 -17.913 1.00 35.16 283 SER A CA 1
ATOM 2259 C C . SER A 1 283 ? 9.934 10.535 -16.883 1.00 35.16 283 SER A C 1
ATOM 2261 O O . SER A 1 283 ? 9.679 10.753 -15.706 1.00 35.16 283 SER A O 1
ATOM 2263 N N . ILE A 1 284 ? 11.188 10.347 -17.316 1.00 36.94 284 ILE A N 1
ATOM 2264 C CA . ILE A 1 284 ? 12.474 10.352 -16.583 1.00 36.94 284 ILE A CA 1
ATOM 2265 C C . ILE A 1 284 ? 12.973 11.785 -16.412 1.00 36.94 284 ILE A C 1
ATOM 2267 O O . ILE A 1 284 ? 13.591 12.072 -15.403 1.00 36.94 284 ILE A O 1
ATOM 2271 N N . ALA A 1 285 ? 12.676 12.706 -17.326 1.00 33.50 285 ALA A N 1
ATOM 2272 C CA . ALA A 1 285 ? 12.836 14.149 -17.161 1.00 33.50 285 ALA A CA 1
ATOM 2273 C C . ALA A 1 285 ? 11.619 14.748 -16.466 1.00 33.50 285 ALA A C 1
ATOM 2275 O O . ALA A 1 285 ? 11.817 15.712 -15.763 1.00 33.50 285 ALA A O 1
ATOM 2276 N N . TYR A 1 286 ? 10.409 14.175 -16.482 1.00 35.50 286 TYR A N 1
ATOM 2277 C CA . TYR A 1 286 ? 9.410 14.507 -15.450 1.00 35.50 286 TYR A CA 1
ATOM 2278 C C . TYR A 1 286 ? 9.906 14.054 -14.077 1.00 35.50 286 TYR A C 1
ATOM 2280 O O . TYR A 1 286 ? 9.746 14.774 -13.094 1.00 35.50 286 TYR A O 1
ATOM 2288 N N . PHE A 1 287 ? 10.555 12.888 -14.008 1.00 35.19 287 PHE A N 1
ATOM 2289 C CA . PHE A 1 287 ? 11.234 12.388 -12.814 1.00 35.19 287 PHE A CA 1
ATOM 2290 C C . PHE A 1 287 ? 12.461 13.233 -12.443 1.00 35.19 287 PHE A C 1
ATOM 2292 O O . PHE A 1 287 ? 12.706 13.429 -11.265 1.00 35.19 287 PHE A O 1
ATOM 2299 N N . GLY A 1 288 ? 13.198 13.760 -13.421 1.00 33.19 288 GLY A N 1
ATOM 2300 C CA . GLY A 1 288 ? 14.443 14.526 -13.292 1.00 33.19 288 GLY A CA 1
ATOM 2301 C C . GLY A 1 288 ? 14.251 16.048 -13.204 1.00 33.19 288 GLY A C 1
ATOM 2302 O O . GLY A 1 288 ? 15.132 16.756 -12.723 1.00 33.19 288 GLY A O 1
ATOM 2303 N N . LEU A 1 289 ? 13.092 16.564 -13.620 1.00 30.77 289 LEU A N 1
ATOM 2304 C CA . LEU A 1 289 ? 12.621 17.922 -13.343 1.00 30.77 289 LEU A CA 1
ATOM 2305 C C . LEU A 1 289 ? 11.956 17.965 -11.966 1.00 30.77 289 LEU A C 1
ATOM 2307 O O . LEU A 1 289 ? 12.168 18.926 -11.231 1.00 30.77 289 LEU A O 1
ATOM 2311 N N . ASN A 1 290 ? 11.196 16.931 -11.568 1.00 30.94 290 ASN A N 1
ATOM 2312 C CA . ASN A 1 290 ? 10.595 16.894 -10.231 1.00 30.94 290 ASN A CA 1
ATOM 2313 C C . ASN A 1 290 ? 11.553 16.404 -9.148 1.00 30.94 290 ASN A C 1
ATOM 2315 O O . ASN A 1 290 ? 11.472 16.901 -8.031 1.00 30.94 290 ASN A O 1
ATOM 2319 N N . CYS A 1 291 ? 12.492 15.506 -9.429 1.00 32.25 291 CYS A N 1
ATOM 2320 C CA . CYS A 1 291 ? 13.684 15.286 -8.616 1.00 32.25 291 CYS A CA 1
ATOM 2321 C C . CYS A 1 291 ? 14.821 15.992 -9.330 1.00 32.25 291 CYS A C 1
ATOM 2323 O O . CYS A 1 291 ? 15.241 15.475 -10.346 1.00 32.25 291 CYS A O 1
ATOM 2325 N N . GLN A 1 292 ? 15.324 17.122 -8.820 1.00 28.77 292 GLN A N 1
ATOM 2326 C CA . GLN A 1 292 ? 16.565 17.744 -9.301 1.00 28.77 292 GLN A CA 1
ATOM 2327 C C . GLN A 1 292 ? 17.714 16.718 -9.273 1.00 28.77 292 GLN A C 1
ATOM 2329 O O . GLN A 1 292 ? 18.477 16.630 -8.312 1.00 28.77 292 GLN A O 1
ATOM 2334 N N . ILE A 1 293 ? 17.818 15.905 -10.315 1.00 33.03 293 ILE A N 1
ATOM 2335 C CA . ILE A 1 293 ? 18.928 15.010 -10.576 1.00 33.03 293 ILE A CA 1
ATOM 2336 C C . ILE A 1 293 ? 19.749 15.776 -11.596 1.00 33.03 293 ILE A C 1
ATOM 2338 O O . ILE A 1 293 ? 19.555 15.679 -12.803 1.00 33.03 293 ILE A O 1
ATOM 2342 N N . SER A 1 294 ? 20.644 16.610 -11.070 1.00 26.83 294 SER A N 1
ATOM 2343 C CA . SER A 1 294 ? 21.763 17.115 -11.846 1.00 26.83 294 SER A CA 1
ATOM 2344 C C . SER A 1 294 ? 22.593 15.903 -12.257 1.00 26.83 294 SER A C 1
ATOM 2346 O O . SER A 1 294 ? 23.332 15.334 -11.454 1.00 26.83 294 SER A O 1
ATOM 2348 N N . THR A 1 295 ? 22.465 15.494 -13.512 1.00 33.22 295 THR A N 1
ATOM 2349 C CA . THR A 1 295 ? 23.307 14.479 -14.154 1.00 33.22 295 THR A CA 1
ATOM 2350 C C . THR A 1 295 ? 24.776 14.912 -14.268 1.00 33.22 295 THR A C 1
ATOM 2352 O O . THR A 1 295 ? 25.592 14.148 -14.765 1.00 33.22 295 THR A O 1
ATOM 2355 N N . LYS A 1 296 ? 25.169 16.087 -13.747 1.00 30.94 296 LYS A N 1
ATOM 2356 C CA . LYS A 1 296 ? 26.551 16.593 -13.805 1.00 30.94 296 LYS A CA 1
ATOM 2357 C C . LYS A 1 296 ? 27.560 15.891 -12.883 1.00 30.94 296 LYS A C 1
ATOM 2359 O O . LYS A 1 296 ? 28.742 16.180 -13.001 1.00 30.94 296 LYS A O 1
ATOM 2364 N N . ASN A 1 297 ? 27.143 14.984 -11.995 1.00 31.86 297 ASN A N 1
ATOM 2365 C CA . ASN A 1 297 ? 28.059 14.322 -11.047 1.00 31.86 297 ASN A CA 1
ATOM 2366 C C . ASN A 1 297 ? 28.311 12.829 -11.315 1.00 31.86 297 ASN A C 1
ATOM 2368 O O . ASN A 1 297 ? 28.922 12.172 -10.479 1.00 31.86 297 ASN A O 1
ATOM 2372 N N . ILE A 1 298 ? 27.877 12.281 -12.454 1.00 36.19 298 ILE A N 1
ATOM 2373 C CA . ILE A 1 298 ? 28.182 10.879 -12.805 1.00 36.19 298 ILE A CA 1
ATOM 2374 C C . ILE A 1 298 ? 29.584 10.737 -13.441 1.00 36.19 298 ILE A C 1
ATOM 2376 O O . ILE A 1 298 ? 30.142 9.647 -13.425 1.00 36.19 298 ILE A O 1
ATOM 2380 N N . ASP A 1 299 ? 30.223 11.839 -13.853 1.00 29.94 299 ASP A N 1
ATOM 2381 C CA . ASP A 1 299 ? 31.566 11.824 -14.463 1.00 29.94 299 ASP A CA 1
ATOM 2382 C C . ASP A 1 299 ? 32.731 12.084 -13.485 1.00 29.94 299 ASP A C 1
ATOM 2384 O O . ASP A 1 299 ? 33.868 12.273 -13.915 1.00 29.94 299 ASP A O 1
ATOM 2388 N N . LYS A 1 300 ? 32.497 12.105 -12.164 1.00 31.58 300 LYS A N 1
ATOM 2389 C CA . LYS A 1 300 ? 33.580 12.268 -11.173 1.00 31.58 300 LYS A CA 1
ATOM 2390 C C . LYS A 1 300 ? 33.386 11.400 -9.924 1.00 31.58 300 LYS A C 1
ATOM 2392 O O . LYS A 1 300 ? 33.115 11.928 -8.849 1.00 31.58 300 LYS A O 1
ATOM 2397 N N . SER A 1 301 ? 33.556 10.084 -10.069 1.00 32.47 301 SER A N 1
ATOM 2398 C CA . SER A 1 301 ? 34.154 9.201 -9.043 1.00 32.47 301 SER A CA 1
ATOM 2399 C C . SER A 1 301 ? 34.537 7.847 -9.629 1.00 32.47 301 SER A C 1
ATOM 2401 O O . SER A 1 301 ? 33.615 7.169 -10.145 1.00 32.47 301 SER A O 1
#

pLDDT: mean 78.19, std 18.97, range [26.83, 96.56]

Organism: Dibothriocephalus latus (NCBI:txid60516)

Radius of gyration: 30.57 Å; chains: 1; bounding box: 80×57×90 Å